Protein AF-0000000071603338 (afdb_homodimer)

pLDDT: mean 76.12, std 22.75, range [29.69, 97.12]

Radius of gyration: 23.57 Å; Cα contacts (8 Å, |Δi|>4): 165; chains: 2; bounding box: 53×82×69 Å

Structure (mmCIF, N/CA/C/O backbone):
data_AF-0000000071603338-model_v1
#
loop_
_entity.id
_entity.type
_entity.pdbx_description
1 polymer 'Uncharacterized protein'
#
loop_
_atom_site.group_PDB
_atom_site.id
_atom_site.type_symbol
_atom_site.label_atom_id
_atom_site.label_alt_id
_atom_site.label_comp_id
_atom_site.label_asym_id
_atom_site.label_entity_id
_atom_site.label_seq_id
_atom_site.pdbx_PDB_ins_code
_atom_site.Cartn_x
_atom_site.Cartn_y
_atom_site.Cartn_z
_atom_site.occupancy
_atom_site.B_iso_or_equiv
_atom_site.auth_seq_id
_atom_site.auth_comp_id
_atom_site.auth_asym_id
_atom_site.auth_atom_id
_atom_site.pdbx_PDB_model_num
ATOM 1 N N . MET A 1 1 ? 35 47 30.172 1 40.34 1 MET A N 1
ATOM 2 C CA . MET A 1 1 ? 33.781 46.219 30 1 40.34 1 MET A CA 1
ATOM 3 C C . MET A 1 1 ? 33.938 45.281 28.797 1 40.34 1 MET A C 1
ATOM 5 O O . MET A 1 1 ? 33.969 45.75 27.641 1 40.34 1 MET A O 1
ATOM 9 N N . ARG A 1 2 ? 34.906 44.312 28.844 1 43.91 2 ARG A N 1
ATOM 10 C CA . ARG A 1 2 ? 35.25 43.312 27.828 1 43.91 2 ARG A CA 1
ATOM 11 C C . ARG A 1 2 ? 34.031 42.438 27.484 1 43.91 2 ARG A C 1
ATOM 13 O O . ARG A 1 2 ? 33.438 41.812 28.359 1 43.91 2 ARG A O 1
ATOM 20 N N . SER A 1 3 ? 33.25 42.844 26.453 1 41.97 3 SER A N 1
ATOM 21 C CA . SER A 1 3 ? 32.094 42.188 25.859 1 41.97 3 SER A CA 1
ATOM 22 C C . SER A 1 3 ? 32.406 40.719 25.5 1 41.97 3 SER A C 1
ATOM 24 O O . SER A 1 3 ? 33.25 40.469 24.641 1 41.97 3 SER A O 1
ATOM 26 N N . LEU A 1 4 ? 32.406 39.906 26.453 1 41.53 4 LEU A N 1
ATOM 27 C CA . LEU A 1 4 ? 32.438 38.469 26.203 1 41.53 4 LEU A CA 1
ATOM 28 C C . LEU A 1 4 ? 31.344 38.062 25.219 1 41.53 4 LEU A C 1
ATOM 30 O O . LEU A 1 4 ? 30.156 38.25 25.484 1 41.53 4 LEU A O 1
ATOM 34 N N . LEU A 1 5 ? 31.594 38.219 23.938 1 39.97 5 LEU A N 1
ATOM 35 C CA . LEU A 1 5 ? 30.781 37.594 22.891 1 39.97 5 LEU A CA 1
ATOM 36 C C . LEU A 1 5 ? 30.516 36.125 23.203 1 39.97 5 LEU A C 1
ATOM 38 O O . LEU A 1 5 ? 31.438 35.312 23.203 1 39.97 5 LEU A O 1
ATOM 42 N N . VAL A 1 6 ? 29.609 35.875 24.125 1 39.62 6 VAL A N 1
ATOM 43 C CA . VAL A 1 6 ? 29.078 34.531 24.25 1 39.62 6 VAL A CA 1
ATOM 44 C C . VAL A 1 6 ? 28.594 34.031 22.891 1 39.62 6 VAL A C 1
ATOM 46 O O . VAL A 1 6 ? 27.672 34.625 22.312 1 39.62 6 VAL A O 1
ATOM 49 N N . LEU A 1 7 ? 29.5 33.594 22.094 1 38.44 7 LEU A N 1
ATOM 50 C CA . LEU A 1 7 ? 29.156 32.75 20.938 1 38.44 7 LEU A CA 1
ATOM 51 C C . LEU A 1 7 ? 28.125 31.703 21.312 1 38.44 7 LEU A C 1
ATOM 53 O O . LEU A 1 7 ? 28.422 30.766 22.047 1 38.44 7 LEU A O 1
ATOM 57 N N . CYS A 1 8 ? 26.859 32.156 21.5 1 37.5 8 CYS A N 1
ATOM 58 C CA . CYS A 1 8 ? 25.734 31.234 21.531 1 37.5 8 CYS A CA 1
ATOM 59 C C . CYS A 1 8 ? 25.797 30.281 20.344 1 37.5 8 CYS A C 1
ATOM 61 O O . CYS A 1 8 ? 25.5 30.672 19.219 1 37.5 8 CYS A O 1
ATOM 63 N N . LEU A 1 9 ? 26.828 29.469 20.359 1 34.88 9 LEU A N 1
ATOM 64 C CA . LEU A 1 9 ? 26.75 28.328 19.453 1 34.88 9 LEU A CA 1
ATOM 65 C C . LEU A 1 9 ? 25.391 27.641 19.562 1 34.88 9 LEU A C 1
ATOM 67 O O . LEU A 1 9 ? 25.094 27 20.578 1 34.88 9 LEU A O 1
ATOM 71 N N . PHE A 1 10 ? 24.359 28.281 19.031 1 34.78 10 PHE A N 1
ATOM 72 C CA . PHE A 1 10 ? 23.125 27.547 18.75 1 34.78 10 PHE A CA 1
ATOM 73 C C . PHE A 1 10 ? 23.453 26.234 18.047 1 34.78 10 PHE A C 1
ATOM 75 O O . PHE A 1 10 ? 23.844 26.234 16.875 1 34.78 10 PHE A O 1
ATOM 82 N N . VAL A 1 11 ? 24.031 25.328 18.812 1 33.66 11 VAL A N 1
ATOM 83 C CA . VAL A 1 11 ? 24 23.969 18.281 1 33.66 11 VAL A CA 1
ATOM 84 C C . VAL A 1 11 ? 22.562 23.609 17.875 1 33.66 11 VAL A C 1
ATOM 86 O O . VAL A 1 11 ? 21.703 23.469 18.734 1 33.66 11 VAL A O 1
ATOM 89 N N . ALA A 1 12 ? 22.078 24.219 16.828 1 35.09 12 ALA A N 1
ATOM 90 C CA . ALA A 1 12 ? 20.938 23.578 16.172 1 35.09 12 ALA A CA 1
ATOM 91 C C . ALA A 1 12 ? 21.141 22.078 16.047 1 35.09 12 ALA A C 1
ATOM 93 O O . ALA A 1 12 ? 21.953 21.609 15.25 1 35.09 12 ALA A O 1
ATOM 94 N N . GLY A 1 13 ? 21.281 21.422 17.219 1 32.5 13 GLY A N 1
ATOM 95 C CA . GLY A 1 13 ? 21.125 19.969 17.109 1 32.5 13 GLY A CA 1
ATOM 96 C C . GLY A 1 13 ? 20 19.562 16.172 1 32.5 13 GLY A C 1
ATOM 97 O O . GLY A 1 13 ? 18.844 19.875 16.438 1 32.5 13 GLY A O 1
ATOM 98 N N . SER A 1 14 ? 20.281 19.6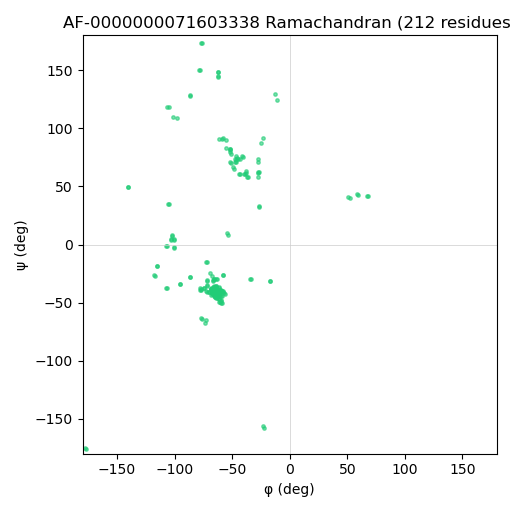88 14.922 1 32.47 14 SER A N 1
ATOM 99 C CA . SER A 1 14 ? 19.406 18.938 14.031 1 32.47 14 SER A CA 1
ATOM 100 C C . SER A 1 14 ? 19.047 17.578 14.617 1 32.47 14 SER A C 1
ATOM 102 O O . SER A 1 14 ? 19.891 16.688 14.703 1 32.47 14 SER A O 1
ATOM 104 N N . TYR A 1 15 ? 18.375 17.656 15.836 1 31.55 15 TYR A N 1
ATOM 105 C CA . TYR A 1 15 ? 17.734 16.375 16.125 1 31.55 15 TYR A CA 1
ATOM 106 C C . TYR A 1 15 ? 17.203 15.727 14.852 1 31.55 15 TYR A C 1
ATOM 108 O O . TYR A 1 15 ? 16.281 16.25 14.227 1 31.55 15 TYR A O 1
ATOM 116 N N . SER A 1 16 ? 18.125 15.539 13.977 1 31.91 16 SER A N 1
ATOM 117 C CA . SER A 1 16 ? 17.609 14.555 13.031 1 31.91 16 SER A CA 1
ATOM 118 C C . SER A 1 16 ? 16.797 13.477 13.734 1 31.91 16 SER A C 1
ATOM 120 O O . SER A 1 16 ? 17.312 12.742 14.578 1 31.91 16 SER A O 1
ATOM 122 N N . VAL A 1 17 ? 15.727 13.914 14.367 1 29.69 17 VAL A N 1
ATOM 123 C CA . VAL A 1 17 ? 14.875 12.766 14.664 1 29.69 17 VAL A CA 1
ATOM 124 C C . VAL A 1 17 ? 15.117 11.664 13.633 1 29.69 17 VAL A C 1
ATOM 126 O O . VAL A 1 17 ? 14.812 11.836 12.453 1 29.69 17 VAL A O 1
ATOM 129 N N . LYS A 1 18 ? 16.359 11.211 13.648 1 33 18 LYS A N 1
ATOM 130 C CA . LYS A 1 18 ? 16.375 9.922 12.969 1 33 18 LYS A CA 1
ATOM 131 C C . LYS A 1 18 ? 15.023 9.219 13.078 1 33 18 LYS A C 1
ATOM 133 O O . LYS A 1 18 ? 14.523 8.992 14.18 1 33 18 LYS A O 1
ATOM 138 N N . LEU A 1 19 ? 14.047 9.695 12.352 1 37.44 19 LEU A N 1
ATOM 139 C CA . LEU A 1 19 ? 13.031 8.656 12.227 1 37.44 19 LEU A CA 1
ATOM 140 C C . LEU A 1 19 ? 13.648 7.27 12.359 1 37.44 19 LEU A C 1
ATOM 142 O O . LEU A 1 19 ? 14.227 6.746 11.406 1 37.44 19 LEU A O 1
ATOM 146 N N . GLU A 1 20 ? 14.664 7.082 13.125 1 37.66 20 GLU A N 1
ATOM 147 C CA . GLU A 1 20 ? 14.945 5.676 13.398 1 37.66 20 GLU A CA 1
ATOM 148 C C . GLU A 1 20 ? 13.695 4.816 13.188 1 37.66 20 GLU A C 1
ATOM 150 O O . GLU A 1 20 ? 12.602 5.344 12.984 1 37.66 20 GLU A O 1
ATOM 155 N N . HIS A 1 21 ? 13.625 3.42 13.914 1 41.41 21 HIS A N 1
ATOM 156 C CA . HIS A 1 21 ? 12.453 2.559 13.82 1 41.41 21 HIS A CA 1
ATOM 157 C C . HIS A 1 21 ? 11.188 3.307 14.211 1 41.41 21 HIS A C 1
ATOM 159 O O . HIS A 1 21 ? 10.82 3.332 15.391 1 41.41 21 HIS A O 1
ATOM 165 N N . ASP A 1 22 ? 11.219 4.562 14.406 1 41.19 22 ASP A N 1
ATOM 166 C CA . ASP A 1 22 ? 10.023 5.199 14.953 1 41.19 22 ASP A CA 1
ATOM 167 C C . ASP A 1 22 ? 8.828 4.258 14.906 1 41.19 22 ASP A C 1
ATOM 169 O O . ASP A 1 22 ? 8.789 3.33 14.094 1 41.19 22 ASP A O 1
ATOM 173 N N . GLY A 1 23 ? 8.102 4.035 15.883 1 45.97 23 GLY A N 1
ATOM 174 C CA . GLY A 1 23 ? 6.91 3.203 15.969 1 45.97 23 GLY A CA 1
ATOM 175 C C . GLY A 1 23 ? 6.207 3.027 14.641 1 45.97 23 GLY A C 1
ATOM 176 O O . GLY A 1 23 ? 5.992 3.998 13.906 1 45.97 23 GLY A O 1
ATOM 177 N N . ASP A 1 24 ? 6.609 2.004 13.805 1 48.56 24 ASP A N 1
ATOM 178 C CA . ASP A 1 24 ? 6.301 1.509 12.469 1 48.56 24 ASP A CA 1
ATOM 179 C C . ASP A 1 24 ? 4.871 1.864 12.07 1 48.56 24 ASP A C 1
ATOM 181 O O . ASP A 1 24 ? 3.912 1.326 12.625 1 48.56 24 ASP A O 1
ATOM 185 N N . ILE A 1 25 ? 4.605 3.105 12 1 47.81 25 ILE A N 1
ATOM 186 C CA . ILE A 1 25 ? 3.309 3.404 11.406 1 47.81 25 ILE A CA 1
ATOM 187 C C . ILE A 1 25 ? 2.797 2.184 10.648 1 47.81 25 ILE A C 1
ATOM 189 O O . ILE A 1 25 ? 1.587 1.955 10.57 1 47.81 25 ILE A O 1
ATOM 193 N N . TYR A 1 26 ? 3.875 1.413 10.102 1 49.22 26 TYR A N 1
ATOM 194 C CA . TYR A 1 26 ? 3.486 0.226 9.344 1 49.22 26 TYR A CA 1
ATOM 195 C C . TYR A 1 26 ? 2.859 -0.82 10.258 1 49.22 26 TYR A C 1
ATOM 197 O O . TYR A 1 26 ? 2.109 -1.686 9.797 1 49.22 26 TYR A O 1
ATOM 205 N N . ASP A 1 27 ? 3.33 -0.699 11.586 1 49.72 27 ASP A N 1
ATOM 206 C CA . ASP A 1 27 ? 2.898 -1.808 12.43 1 49.72 27 ASP A CA 1
ATOM 207 C C . ASP A 1 27 ? 1.432 -1.656 12.828 1 49.72 27 ASP A C 1
ATOM 209 O O . ASP A 1 27 ? 0.683 -2.635 12.844 1 49.72 27 ASP A O 1
ATOM 213 N N . ILE A 1 28 ? 1.149 -0.61 13.586 1 42.44 28 ILE A N 1
ATOM 214 C CA . ILE A 1 28 ? -0.083 -0.702 14.359 1 42.44 28 ILE A CA 1
ATOM 215 C C . ILE A 1 28 ? -1.288 -0.562 13.43 1 42.44 28 ILE A C 1
ATOM 217 O O . ILE A 1 28 ? -2.271 -1.293 13.562 1 42.44 28 ILE A O 1
ATOM 221 N N . LEU A 1 29 ? -1.583 0.559 12.734 1 56.59 29 LEU A N 1
ATOM 222 C CA . LEU A 1 29 ? -2.678 0.756 11.797 1 56.59 29 LEU A CA 1
ATOM 223 C C . LEU A 1 29 ? -2.18 0.659 10.359 1 56.59 29 LEU A C 1
ATOM 225 O O . LEU A 1 29 ? -1.173 1.273 10 1 56.59 29 LEU A O 1
ATOM 229 N N . ASP A 1 30 ? -2.613 -0.488 9.688 1 75.31 30 ASP A N 1
ATOM 230 C CA . ASP A 1 30 ? -2.096 -0.687 8.344 1 75.31 30 ASP A CA 1
ATOM 231 C C . ASP A 1 30 ? -2.512 0.458 7.418 1 75.31 30 ASP A C 1
ATOM 233 O O . ASP A 1 30 ? -3.684 0.58 7.062 1 75.31 30 ASP A O 1
ATOM 237 N N . ILE A 1 31 ? -1.681 1.516 7.32 1 84.94 31 ILE A N 1
ATOM 238 C CA . ILE A 1 31 ? -1.84 2.682 6.457 1 84.94 31 ILE A CA 1
ATOM 239 C C . ILE A 1 31 ? -2.496 2.266 5.141 1 84.94 31 ILE A C 1
ATOM 241 O O . ILE A 1 31 ? -3.301 3.012 4.578 1 84.94 31 ILE A O 1
ATOM 245 N N . LYS A 1 32 ? -2.232 1.094 4.824 1 86.88 32 LYS A N 1
ATOM 246 C CA . LYS A 1 32 ? -2.805 0.594 3.578 1 86.88 32 LYS A CA 1
ATOM 247 C C . LYS A 1 32 ? -4.328 0.523 3.66 1 86.88 32 LYS A C 1
ATOM 249 O O . LYS A 1 32 ? -5.023 1.008 2.77 1 86.88 32 LYS A O 1
ATOM 254 N N . GLU A 1 33 ? -4.801 0.031 4.73 1 88.19 33 GLU A N 1
ATOM 255 C CA . GLU A 1 33 ? -6.246 -0.075 4.934 1 88.19 33 GLU A CA 1
ATOM 256 C C . GLU A 1 33 ? -6.887 1.305 5.047 1 88.19 33 GLU A C 1
ATOM 258 O O . GLU A 1 33 ? -7.953 1.547 4.477 1 88.19 33 GLU A O 1
ATOM 263 N N . ILE A 1 34 ? -6.219 2.15 5.684 1 89.81 34 ILE A N 1
ATOM 264 C CA . ILE A 1 34 ? -6.758 3.486 5.918 1 89.81 34 ILE A CA 1
ATOM 265 C C . ILE A 1 34 ? -6.871 4.238 4.594 1 89.81 34 ILE A C 1
ATOM 267 O O . ILE A 1 34 ? -7.879 4.902 4.336 1 89.81 34 ILE A O 1
ATOM 271 N N . VAL A 1 35 ? -5.855 4.094 3.73 1 91.06 35 VAL A N 1
ATOM 272 C CA . VAL A 1 35 ? -5.797 4.852 2.486 1 91.06 35 VAL A CA 1
ATOM 273 C C . VAL A 1 35 ? -6.848 4.32 1.511 1 91.06 35 VAL A C 1
ATOM 275 O O . VAL A 1 35 ? -7.48 5.098 0.791 1 91.06 35 VAL A O 1
ATOM 278 N N . VAL A 1 36 ? -7.125 3.041 1.617 1 91.44 36 VAL A N 1
ATOM 279 C CA . VAL A 1 36 ? -7.953 2.416 0.59 1 91.44 36 VAL A CA 1
ATOM 280 C C . VAL A 1 36 ? -9.406 2.385 1.048 1 91.44 36 VAL A C 1
ATOM 282 O O . VAL A 1 36 ? -10.32 2.562 0.241 1 91.44 36 VAL A O 1
ATOM 285 N N . THR A 1 37 ? -9.664 2.215 2.391 1 92.5 37 THR A N 1
ATOM 286 C CA . THR A 1 37 ? -11.016 2.035 2.893 1 92.5 37 THR A CA 1
ATOM 287 C C . THR A 1 37 ? -11.68 3.385 3.152 1 92.5 37 THR A C 1
ATOM 289 O O . THR A 1 37 ? -11.211 4.168 3.979 1 92.5 37 THR A O 1
ATOM 292 N N . ASP A 1 38 ? -12.844 3.541 2.609 1 93.31 38 ASP A N 1
ATOM 293 C CA . ASP A 1 38 ? -13.5 4.844 2.611 1 93.31 38 ASP A CA 1
ATOM 294 C C . ASP A 1 38 ? -13.758 5.324 4.039 1 93.31 38 ASP A C 1
ATOM 296 O O . ASP A 1 38 ? -13.375 6.441 4.398 1 93.31 38 ASP A O 1
ATOM 300 N N . ASP A 1 39 ? -14.32 4.504 4.863 1 91.12 39 ASP A N 1
ATOM 301 C CA . ASP A 1 39 ? -14.695 4.938 6.207 1 91.12 39 ASP A CA 1
ATOM 302 C C . ASP A 1 39 ? -13.461 5.277 7.039 1 91.12 39 ASP A C 1
ATOM 304 O O . ASP A 1 39 ? -13.414 6.316 7.699 1 91.12 39 ASP A O 1
ATOM 308 N N . LEU A 1 40 ? -12.461 4.434 6.883 1 91.44 40 LEU A N 1
ATOM 309 C CA . LEU A 1 40 ? -11.234 4.68 7.633 1 91.44 40 LEU A CA 1
ATOM 310 C C . LEU A 1 40 ? -10.531 5.934 7.125 1 91.44 40 LEU A C 1
ATOM 312 O O . LEU A 1 40 ? -10.062 6.754 7.918 1 91.44 40 LEU A O 1
ATOM 316 N N . ARG A 1 41 ? -10.484 6.055 5.852 1 93.44 41 ARG A N 1
ATOM 317 C CA . ARG A 1 41 ? -9.828 7.203 5.234 1 93.44 41 ARG A CA 1
ATOM 318 C C . ARG A 1 41 ? -10.5 8.508 5.656 1 93.44 41 ARG A C 1
ATOM 320 O O . ARG A 1 41 ? -9.828 9.469 6.02 1 93.44 41 ARG A O 1
ATOM 327 N N . LYS A 1 42 ? -11.828 8.508 5.656 1 93.62 42 LYS A N 1
ATOM 328 C CA . LYS A 1 42 ? -12.578 9.703 6.027 1 93.62 42 LYS A CA 1
ATOM 329 C C . LYS A 1 42 ? -12.359 10.055 7.496 1 93.62 42 LYS A C 1
ATOM 331 O O . LYS A 1 42 ? -12.203 11.227 7.84 1 93.62 42 LYS A O 1
ATOM 336 N N . GLU A 1 43 ? -12.352 9.047 8.289 1 92.44 43 GLU A N 1
ATOM 337 C CA . GLU A 1 43 ? -12.117 9.297 9.711 1 92.44 43 GLU A CA 1
ATOM 338 C C . GLU A 1 43 ? -10.719 9.852 9.953 1 92.44 43 GLU A C 1
ATOM 340 O O . GLU A 1 43 ? -10.547 10.805 10.703 1 92.44 43 GLU A O 1
ATOM 345 N N . ALA A 1 44 ? -9.75 9.258 9.32 1 92.88 44 ALA A N 1
ATOM 346 C CA . ALA A 1 44 ? -8.367 9.711 9.484 1 92.88 44 ALA A CA 1
ATOM 347 C C . ALA A 1 44 ? -8.195 11.133 8.953 1 92.88 44 ALA A C 1
ATOM 349 O O . ALA A 1 44 ? -7.512 11.953 9.57 1 92.88 44 ALA A O 1
ATOM 350 N N . TYR A 1 45 ? -8.789 11.367 7.836 1 94.62 45 TYR A N 1
ATOM 351 C CA . TYR A 1 45 ? -8.734 12.703 7.242 1 94.62 45 TYR A CA 1
ATOM 352 C C . TYR A 1 45 ? -9.336 13.742 8.18 1 94.62 45 TYR A C 1
ATOM 354 O O . TYR A 1 45 ? -8.758 14.82 8.375 1 94.62 45 TYR A O 1
ATOM 362 N N . ALA A 1 46 ? -10.516 13.406 8.688 1 93.25 46 ALA A N 1
ATOM 363 C CA . ALA A 1 46 ? -11.156 14.328 9.625 1 93.25 46 ALA A CA 1
ATOM 364 C C . ALA A 1 46 ? -10.25 14.617 10.812 1 93.25 46 ALA A C 1
ATOM 366 O O . ALA A 1 46 ? -10.172 15.758 11.281 1 93.25 46 ALA A O 1
ATOM 367 N N . CYS A 1 47 ? -9.617 13.602 11.305 1 93.25 47 CYS A N 1
ATOM 368 C CA . CYS A 1 47 ? -8.672 13.758 12.406 1 93.25 47 CYS A CA 1
ATOM 369 C C . CYS A 1 47 ? -7.516 14.664 12.008 1 93.25 47 CYS A C 1
ATOM 371 O O . CYS A 1 47 ? -7.203 15.625 12.711 1 93.25 47 CYS A O 1
ATOM 373 N N . LEU A 1 48 ? -6.918 14.5 10.914 1 93 48 LEU A N 1
ATOM 374 C CA . LEU A 1 48 ? -5.746 15.234 10.438 1 93 48 LEU A CA 1
ATOM 375 C C . LEU A 1 48 ? -6.086 16.688 10.172 1 93 48 LEU A C 1
ATOM 377 O O . LEU A 1 48 ? -5.266 17.578 10.414 1 93 48 LEU A O 1
ATOM 381 N N . MET A 1 49 ? -7.344 16.891 9.781 1 95 49 MET A N 1
ATOM 382 C CA . MET A 1 49 ? -7.738 18.234 9.344 1 95 49 MET A CA 1
ATOM 383 C C . MET A 1 49 ? -8.484 18.969 10.445 1 95 49 MET A C 1
ATOM 385 O O . MET A 1 49 ? -9.008 20.062 10.219 1 95 49 MET A O 1
ATOM 389 N N . ASP A 1 50 ? -8.555 18.297 11.641 1 92.81 50 ASP A N 1
ATOM 390 C CA . ASP A 1 50 ? -9.203 18.875 12.812 1 92.81 50 ASP A CA 1
ATOM 391 C C . ASP A 1 50 ? -10.672 19.203 12.523 1 92.81 50 ASP A C 1
ATOM 393 O O . ASP A 1 50 ? -11.164 20.266 12.883 1 92.81 50 ASP A O 1
ATOM 397 N N . LEU A 1 51 ? -11.375 18.281 11.828 1 93 51 LEU A N 1
ATOM 398 C CA . LEU A 1 51 ? -12.766 18.484 11.445 1 93 51 LEU A CA 1
ATOM 399 C C . LEU A 1 51 ? -13.695 17.734 12.406 1 93 51 LEU A C 1
ATOM 401 O O . LEU A 1 51 ? -14.922 17.828 12.289 1 93 51 LEU A O 1
ATOM 405 N N . GLY A 1 52 ? -13.172 16.969 13.391 1 83.12 52 GLY A N 1
ATOM 406 C CA . GLY A 1 52 ? -13.93 16.188 14.367 1 83.12 52 GLY A CA 1
ATOM 407 C C . GLY A 1 52 ? -13.055 15.492 15.383 1 83.12 52 GLY A C 1
ATOM 408 O O . GLY A 1 52 ? -11.852 15.75 15.461 1 83.12 52 GLY A O 1
ATOM 409 N N . PRO A 1 53 ? -13.742 14.695 16.234 1 84.62 53 PRO A N 1
ATOM 410 C CA . PRO A 1 53 ? -12.953 13.938 17.203 1 84.62 53 PRO A CA 1
ATOM 411 C C . PRO A 1 53 ? -11.992 12.945 16.547 1 84.62 53 PRO A C 1
ATOM 413 O O . PR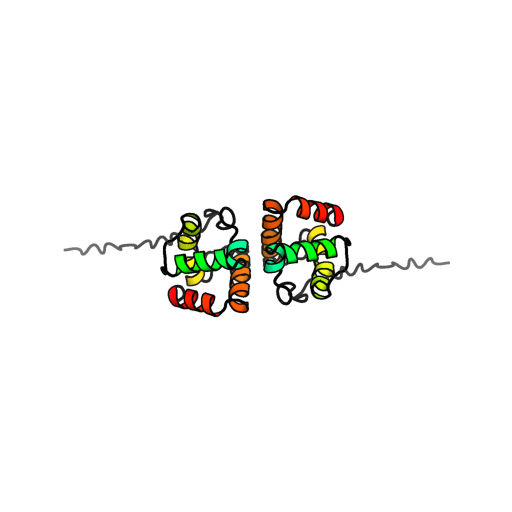O A 1 53 ? -12.289 12.43 15.469 1 84.62 53 PRO A O 1
ATOM 416 N N . CYS A 1 54 ? -10.852 12.883 17.266 1 86.06 54 CYS A N 1
ATOM 417 C CA . CYS A 1 54 ? -9.859 11.945 16.75 1 86.06 54 CYS A CA 1
ATOM 418 C C . CYS A 1 54 ? -9.797 10.688 17.594 1 86.06 54 CYS A C 1
ATOM 420 O O . CYS A 1 54 ? -9.562 10.758 18.812 1 86.06 54 CYS A O 1
ATOM 422 N N . SER A 1 55 ? -10.125 9.609 16.875 1 86.19 55 SER A N 1
ATOM 423 C CA . SER A 1 55 ? -9.969 8.336 17.578 1 86.19 55 SER A CA 1
ATOM 424 C C . SER A 1 55 ? -8.516 8.094 17.969 1 86.19 55 SER A C 1
ATOM 426 O O . SER A 1 55 ? -7.598 8.539 17.281 1 86.19 55 SER A O 1
ATOM 428 N N . GLU A 1 56 ? -8.305 7.402 19.078 1 85.81 56 GLU A N 1
ATOM 429 C CA . GLU A 1 56 ? -6.969 7.105 19.594 1 85.81 56 GLU A CA 1
ATOM 430 C C . GLU A 1 56 ? -6.137 6.34 18.578 1 85.81 56 GLU A C 1
ATOM 432 O O . GLU A 1 56 ? -4.918 6.512 18.5 1 85.81 56 GLU A O 1
ATOM 437 N N . LYS A 1 57 ? -6.746 5.617 17.688 1 82.94 57 LYS A N 1
ATOM 438 C CA . LYS A 1 57 ? -6.035 4.773 16.734 1 82.94 57 LYS A CA 1
ATOM 439 C C . LYS A 1 57 ? -5.348 5.617 15.664 1 82.94 57 LYS A C 1
ATOM 441 O O . LYS A 1 57 ? -4.445 5.137 14.969 1 82.94 57 LYS A O 1
ATOM 446 N N . TYR A 1 58 ? -5.727 6.895 15.555 1 85.81 58 TYR A N 1
ATOM 447 C CA . TYR A 1 58 ? -5.164 7.742 14.508 1 85.81 58 TYR A CA 1
ATOM 448 C C . TYR A 1 58 ? -4.117 8.688 15.086 1 85.81 58 TYR A C 1
ATOM 450 O O . TYR A 1 58 ? -3.562 9.523 14.367 1 85.81 58 TYR A O 1
ATOM 458 N N . GLN A 1 59 ? -3.791 8.555 16.391 1 82.75 59 GLN A N 1
ATOM 459 C CA . GLN A 1 59 ? -2.865 9.484 17.031 1 82.75 59 GLN A CA 1
ATOM 460 C C . GLN A 1 59 ? -1.5 9.453 16.344 1 82.75 59 GLN A C 1
ATOM 462 O O . GLN A 1 59 ? -0.878 10.5 16.141 1 82.75 59 GLN A O 1
ATOM 467 N N . ILE A 1 60 ? -1.087 8.281 16 1 78.56 60 ILE A N 1
ATOM 468 C CA . ILE A 1 60 ? 0.214 8.164 15.359 1 78.56 60 ILE A CA 1
ATOM 469 C C . ILE A 1 60 ? 0.174 8.859 14 1 78.56 60 ILE A C 1
ATOM 471 O O . ILE A 1 60 ? 1.149 9.492 13.586 1 78.56 60 ILE A O 1
ATOM 475 N N . ILE A 1 61 ? -0.874 8.797 13.312 1 83.44 61 ILE A N 1
ATOM 476 C CA . ILE A 1 61 ? -1.044 9.445 12.016 1 83.44 61 ILE A CA 1
ATOM 477 C C . ILE A 1 61 ? -0.974 10.961 12.188 1 83.44 61 ILE A C 1
ATOM 479 O O . ILE A 1 61 ? -0.312 11.648 11.406 1 83.44 61 ILE A O 1
ATOM 483 N N . ARG A 1 62 ? -1.52 11.398 13.188 1 84.06 62 ARG A N 1
ATOM 484 C CA . ARG A 1 62 ? -1.537 12.828 13.469 1 84.06 62 ARG A CA 1
ATOM 485 C C . ARG A 1 62 ? -0.13 13.352 13.742 1 84.06 62 ARG A C 1
ATOM 487 O O . ARG A 1 62 ? 0.192 14.492 13.391 1 84.06 62 ARG A O 1
ATOM 494 N N . ASP A 1 63 ? 0.71 12.469 14.281 1 84.31 63 ASP A N 1
ATOM 495 C CA . ASP A 1 63 ? 2.051 12.883 14.672 1 84.31 63 ASP A CA 1
ATOM 496 C C . ASP A 1 63 ? 3.027 12.781 13.508 1 84.31 63 ASP A C 1
ATOM 498 O O . ASP A 1 63 ? 3.949 13.586 13.383 1 84.31 63 ASP A O 1
ATOM 502 N N . VAL A 1 64 ? 2.777 11.914 12.617 1 84 64 VAL A N 1
ATOM 503 C CA . VAL A 1 64 ? 3.791 11.555 11.633 1 84 64 VAL A CA 1
ATOM 504 C C . VAL A 1 64 ? 3.428 12.148 10.273 1 84 64 VAL A C 1
ATOM 506 O O . VAL A 1 64 ? 4.285 12.695 9.578 1 84 64 VAL A O 1
ATOM 509 N N . ILE A 1 65 ? 2.227 12.203 9.875 1 89.19 65 ILE A N 1
ATOM 510 C CA . ILE A 1 65 ? 1.806 12.484 8.508 1 89.19 65 ILE A CA 1
ATOM 511 C C . ILE A 1 65 ? 2.035 13.961 8.188 1 89.19 65 ILE A C 1
ATOM 513 O O . ILE A 1 65 ? 2.541 14.297 7.117 1 89.19 65 ILE A O 1
ATOM 517 N N . PRO A 1 66 ? 1.75 14.867 9.141 1 91.38 66 PRO A N 1
ATOM 518 C CA . PRO A 1 66 ? 2.02 16.266 8.828 1 91.38 66 PRO A CA 1
ATOM 519 C C . PRO A 1 66 ? 3.49 16.531 8.508 1 91.38 66 PRO A C 1
ATOM 521 O O . PRO A 1 66 ? 3.799 17.266 7.566 1 91.38 66 PRO A O 1
ATOM 524 N N . ARG A 1 67 ? 4.348 15.891 9.242 1 90.31 67 ARG A N 1
ATOM 525 C CA . ARG A 1 67 ? 5.773 16.047 8.984 1 90.31 67 ARG A CA 1
ATOM 526 C C . ARG A 1 67 ? 6.148 15.438 7.633 1 90.31 67 ARG A C 1
ATOM 528 O O . ARG A 1 67 ? 6.918 16.031 6.875 1 90.31 67 ARG A O 1
ATOM 535 N N . ILE A 1 68 ? 5.574 14.25 7.328 1 88.88 68 ILE A N 1
ATOM 536 C CA . ILE A 1 68 ? 5.867 13.562 6.074 1 88.88 68 ILE A CA 1
ATOM 537 C C . ILE A 1 68 ? 5.398 14.422 4.898 1 88.88 68 ILE A C 1
ATOM 539 O O . ILE A 1 68 ? 6.117 14.57 3.906 1 88.88 68 ILE A O 1
ATOM 543 N N . LEU A 1 69 ? 4.293 15.023 5.047 1 92.38 69 LEU A N 1
ATOM 544 C CA . LEU A 1 69 ? 3.75 15.836 3.969 1 92.38 69 LEU A CA 1
ATOM 545 C C . LEU A 1 69 ? 4.551 17.125 3.809 1 92.38 69 LEU A C 1
ATOM 547 O O . LEU A 1 69 ? 4.805 17.578 2.686 1 92.38 69 LEU A O 1
ATOM 551 N N . LYS A 1 70 ? 5.043 17.688 4.887 1 93.25 70 LYS A N 1
ATOM 552 C CA . LYS A 1 70 ? 5.789 18.938 4.887 1 93.25 70 LYS A CA 1
ATOM 553 C C . LYS A 1 70 ? 7.141 18.781 4.199 1 93.25 70 LYS A C 1
ATOM 555 O O . LYS A 1 70 ? 7.574 19.656 3.453 1 93.25 70 LYS A O 1
ATOM 560 N N . THR A 1 71 ? 7.766 17.656 4.391 1 91.69 71 THR A N 1
ATOM 561 C CA . THR A 1 71 ? 9.133 17.484 3.918 1 91.69 71 THR A CA 1
ATOM 562 C C . THR A 1 71 ? 9.18 16.562 2.707 1 91.69 71 THR A C 1
ATOM 564 O O . THR A 1 71 ? 10.258 16.297 2.158 1 91.69 71 THR A O 1
ATOM 567 N N . LYS A 1 72 ? 7.934 16.047 2.322 1 88.62 72 LYS A N 1
ATOM 568 C CA . LYS A 1 72 ? 7.863 15.008 1.31 1 88.62 72 LYS A CA 1
ATOM 569 C C . LYS A 1 72 ? 8.789 13.844 1.654 1 88.62 72 LYS A C 1
ATOM 571 O O . LYS A 1 72 ? 9.57 13.391 0.812 1 88.62 72 LYS A O 1
ATOM 576 N N . CYS A 1 73 ? 8.742 13.617 2.877 1 86.56 73 CYS A N 1
ATOM 577 C CA . CYS A 1 73 ? 9.516 12.484 3.381 1 86.56 73 CYS A CA 1
ATOM 578 C C . CYS A 1 73 ? 11.008 12.75 3.258 1 86.56 73 CYS A C 1
ATOM 580 O O . CYS A 1 73 ? 11.773 11.852 2.914 1 86.56 73 CYS A O 1
ATOM 582 N N . GLY A 1 74 ? 11.461 13.898 3.557 1 85.62 74 GLY A N 1
ATOM 583 C CA . GLY A 1 74 ? 12.852 14.305 3.461 1 85.62 74 GLY A CA 1
ATOM 584 C C . GLY A 1 74 ? 13.766 13.531 4.395 1 85.62 74 GLY A C 1
ATOM 585 O O . GLY A 1 74 ? 14.945 13.352 4.105 1 85.62 74 GLY A O 1
ATOM 586 N N . ASP A 1 75 ? 13.328 13.07 5.516 1 84 75 ASP A N 1
ATOM 587 C CA . ASP A 1 75 ? 14.156 12.359 6.488 1 84 75 ASP A CA 1
ATOM 588 C C . ASP A 1 75 ? 13.922 10.852 6.422 1 84 75 ASP A C 1
ATOM 590 O O . ASP A 1 75 ? 14.391 10.109 7.281 1 84 75 ASP A O 1
ATOM 594 N N . CYS A 1 76 ? 13.195 10.391 5.473 1 84.06 76 CYS A N 1
ATOM 595 C CA . CYS A 1 76 ? 12.883 8.969 5.34 1 84.06 76 CYS A CA 1
ATOM 596 C C . CYS A 1 76 ? 14.062 8.211 4.738 1 84.06 76 CYS A C 1
ATOM 598 O O . CYS A 1 76 ? 14.844 8.781 3.967 1 84.06 76 CYS A O 1
ATOM 600 N N . ASN A 1 77 ? 14.164 6.938 5.129 1 86.31 77 ASN A N 1
ATOM 601 C CA . ASN A 1 77 ? 15.047 6.066 4.355 1 86.31 77 ASN A CA 1
ATOM 602 C C . ASN A 1 77 ? 14.406 5.656 3.031 1 86.31 77 ASN A C 1
ATOM 604 O O . ASN A 1 77 ? 13.258 6.023 2.75 1 86.31 77 ASN A O 1
ATOM 608 N N . ALA A 1 78 ? 15.148 5 2.24 1 85.5 78 ALA A N 1
ATOM 609 C CA . ALA A 1 78 ? 14.711 4.699 0.88 1 85.5 78 ALA A CA 1
ATOM 610 C C . ALA A 1 78 ? 13.414 3.883 0.889 1 85.5 78 ALA A C 1
ATOM 612 O O . ALA A 1 78 ? 12.516 4.125 0.083 1 85.5 78 ALA A O 1
ATOM 613 N N . SER A 1 79 ? 13.242 2.91 1.808 1 83.94 79 SER A N 1
ATOM 614 C CA . SER A 1 79 ? 12.055 2.07 1.888 1 83.94 79 SER A CA 1
ATOM 615 C C . SER A 1 79 ? 10.828 2.883 2.307 1 83.94 79 SER A C 1
ATOM 617 O O . SER A 1 79 ? 9.766 2.775 1.692 1 83.94 79 SER A O 1
ATOM 619 N N . GLN A 1 80 ? 11.055 3.725 3.215 1 86.38 80 GLN A N 1
ATOM 620 C CA . GLN A 1 80 ? 9.969 4.566 3.709 1 86.38 80 GLN A CA 1
ATOM 621 C C . GLN A 1 80 ? 9.508 5.547 2.637 1 86.38 80 GLN A C 1
ATOM 623 O O . GLN A 1 80 ? 8.312 5.793 2.488 1 86.38 80 GLN A O 1
ATOM 628 N N . LYS A 1 81 ? 10.422 6.016 1.958 1 87.69 81 LYS A N 1
ATOM 629 C CA . LYS A 1 81 ? 10.094 6.957 0.891 1 87.69 81 LYS A CA 1
ATOM 630 C C . LYS A 1 81 ? 9.273 6.285 -0.208 1 87.69 81 LYS A C 1
ATOM 632 O O . LYS A 1 81 ? 8.305 6.855 -0.704 1 87.69 81 LYS A O 1
ATOM 637 N N . ALA A 1 82 ? 9.68 5.102 -0.554 1 86.19 82 ALA A N 1
ATOM 638 C CA . ALA A 1 82 ? 8.938 4.371 -1.58 1 86.19 82 ALA A CA 1
ATOM 639 C C . ALA A 1 82 ? 7.504 4.102 -1.139 1 86.19 82 ALA A C 1
ATOM 641 O O . ALA A 1 82 ? 6.57 4.219 -1.937 1 86.19 82 ALA A O 1
ATOM 642 N N . ILE A 1 83 ? 7.328 3.781 0.132 1 87.06 83 ILE A N 1
ATOM 643 C CA . ILE A 1 83 ? 6.004 3.484 0.673 1 87.06 83 ILE A CA 1
ATOM 644 C C . ILE A 1 83 ? 5.172 4.762 0.723 1 87.06 83 ILE A C 1
ATOM 646 O O . ILE A 1 83 ? 3.982 4.75 0.391 1 87.06 83 ILE A O 1
ATOM 650 N N . TYR A 1 84 ? 5.801 5.848 1.109 1 87.38 84 TYR A N 1
ATOM 651 C CA . TYR A 1 84 ? 5.121 7.141 1.089 1 87.38 84 TYR A CA 1
ATOM 652 C C . TYR A 1 84 ? 4.656 7.488 -0.32 1 87.38 84 TYR A C 1
ATOM 654 O O . TYR A 1 84 ? 3.488 7.824 -0.529 1 87.38 84 TYR A O 1
ATOM 662 N N . GLU A 1 85 ? 5.512 7.402 -1.284 1 88.69 85 GLU A N 1
ATOM 663 C CA . GLU A 1 85 ? 5.18 7.77 -2.656 1 88.69 85 GLU A CA 1
ATOM 664 C C . GLU A 1 85 ? 4.098 6.855 -3.225 1 88.69 85 GLU A C 1
ATOM 666 O O . GLU A 1 85 ? 3.213 7.312 -3.953 1 88.69 85 GLU A O 1
ATOM 671 N N . TYR A 1 86 ? 4.176 5.621 -2.834 1 87.81 86 TYR A N 1
ATOM 672 C CA . TYR A 1 86 ? 3.182 4.641 -3.25 1 87.81 86 TYR A CA 1
ATOM 673 C C . TYR A 1 86 ? 1.797 5.02 -2.736 1 87.81 86 TYR A C 1
ATOM 675 O O . TYR A 1 86 ? 0.82 4.988 -3.488 1 87.81 86 TYR A O 1
ATOM 683 N N . ASN A 1 87 ? 1.688 5.43 -1.465 1 90.5 87 ASN A N 1
ATOM 684 C CA . ASN A 1 87 ? 0.412 5.84 -0.884 1 90.5 87 ASN A CA 1
ATOM 685 C C . ASN A 1 87 ? -0.023 7.211 -1.394 1 90.5 87 ASN A C 1
ATOM 687 O O . ASN A 1 87 ? -1.205 7.43 -1.663 1 90.5 87 ASN A O 1
ATOM 691 N N . ALA A 1 88 ? 0.907 8.133 -1.58 1 90.56 88 ALA A N 1
ATOM 692 C CA . ALA A 1 88 ? 0.604 9.477 -2.07 1 90.56 88 ALA A CA 1
ATOM 693 C C . ALA A 1 88 ? 0.06 9.43 -3.494 1 90.56 88 ALA A C 1
ATOM 695 O O . ALA A 1 88 ? -0.894 10.141 -3.826 1 90.56 88 ALA A O 1
ATOM 696 N N . GLU A 1 89 ? 0.599 8.555 -4.312 1 89.19 89 GLU A N 1
ATOM 697 C CA . GLU A 1 89 ? 0.138 8.445 -5.695 1 89.19 89 GLU A CA 1
ATOM 698 C C . GLU A 1 89 ? -1.289 7.91 -5.758 1 89.19 89 GLU A C 1
ATOM 700 O O . GLU A 1 89 ? -2.09 8.359 -6.582 1 89.19 89 GLU A O 1
ATOM 705 N N . TYR A 1 90 ? -1.522 6.977 -4.922 1 90.69 90 TYR A N 1
ATOM 706 C CA . TYR A 1 90 ? -2.885 6.461 -4.848 1 90.69 90 TYR A CA 1
ATOM 707 C C . TYR A 1 90 ? -3.867 7.566 -4.484 1 90.69 90 TYR A C 1
ATOM 709 O O . TYR A 1 90 ? -4.922 7.699 -5.109 1 90.69 90 TYR A O 1
ATOM 717 N N . LEU A 1 91 ? -3.545 8.391 -3.52 1 92.69 91 LEU A N 1
ATOM 718 C CA . LEU A 1 91 ? -4.422 9.469 -3.078 1 92.69 91 LEU A CA 1
ATOM 719 C C . LEU A 1 91 ? -4.574 10.523 -4.168 1 92.69 91 LEU A C 1
ATOM 721 O O . LEU A 1 91 ? -5.668 11.055 -4.379 1 92.69 91 LEU A O 1
ATOM 725 N N . LYS A 1 92 ? -3.492 10.758 -4.863 1 92.12 92 LYS A N 1
ATOM 726 C CA . LYS A 1 92 ? -3.547 11.727 -5.961 1 92.12 92 LYS A CA 1
ATOM 727 C C . LYS A 1 92 ? -4.469 11.242 -7.074 1 92.12 92 LYS A C 1
ATOM 729 O O . LYS A 1 92 ? -5.23 12.023 -7.645 1 92.12 92 LYS A O 1
ATOM 734 N N . LYS A 1 93 ? -4.426 10.039 -7.289 1 90.81 93 LYS A N 1
ATOM 735 C CA . LYS A 1 93 ? -5.172 9.461 -8.406 1 90.81 93 LYS A CA 1
ATOM 736 C C . LYS A 1 93 ? -6.652 9.328 -8.062 1 90.81 93 LYS A C 1
ATOM 738 O O . LYS A 1 93 ? -7.516 9.648 -8.883 1 90.81 93 LYS A O 1
ATOM 743 N N . TYR A 1 94 ? -7.027 8.945 -6.805 1 91.31 94 TYR A N 1
ATOM 744 C CA . TYR A 1 94 ? -8.406 8.56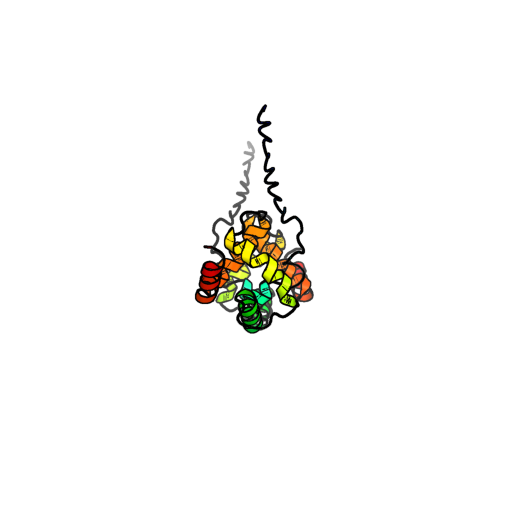2 -6.516 1 91.31 94 TYR A CA 1
ATOM 745 C C . TYR A 1 94 ? -9.047 9.531 -5.535 1 91.31 94 TYR A C 1
ATOM 747 O O . TYR A 1 94 ? -10.273 9.562 -5.395 1 91.31 94 TYR A O 1
ATOM 755 N N . HIS A 1 95 ? -8.219 10.266 -4.859 1 94.81 95 HIS A N 1
ATOM 756 C CA . HIS A 1 95 ? -8.703 11.195 -3.85 1 94.81 95 HIS A CA 1
ATOM 757 C C . HIS A 1 95 ? -7.914 12.5 -3.877 1 94.81 95 HIS A C 1
ATOM 759 O O . HIS A 1 95 ? -7.453 12.977 -2.836 1 94.81 95 HIS A O 1
ATOM 765 N N . ASN A 1 96 ? -7.793 13.031 -5.035 1 95.44 96 ASN A N 1
ATOM 766 C CA . ASN A 1 96 ? -6.938 14.18 -5.305 1 95.44 96 ASN A CA 1
ATOM 767 C C . ASN A 1 96 ? -7.328 15.383 -4.449 1 95.44 96 ASN A C 1
ATOM 769 O O . ASN A 1 96 ? -6.461 16.078 -3.914 1 95.44 96 ASN A O 1
ATOM 773 N N . ASP A 1 97 ? -8.602 15.617 -4.273 1 96.75 97 ASP A N 1
ATOM 774 C CA . ASP A 1 97 ? -9.07 16.766 -3.5 1 96.75 97 ASP A CA 1
ATOM 775 C C . ASP A 1 97 ? -8.617 16.672 -2.045 1 96.75 97 ASP A C 1
ATOM 777 O O . ASP A 1 97 ? -8.094 17.641 -1.486 1 96.75 97 ASP A O 1
ATOM 781 N N . LEU A 1 98 ? -8.812 15.492 -1.542 1 96.25 98 LEU A N 1
ATOM 782 C CA . LEU A 1 98 ? -8.391 15.25 -0.166 1 96.25 98 LEU A CA 1
ATOM 783 C C . LEU A 1 98 ? -6.887 15.445 -0.015 1 96.25 98 LEU A C 1
ATOM 785 O O . LEU A 1 98 ? -6.434 16.109 0.916 1 96.25 98 LEU A O 1
ATOM 789 N N . TYR A 1 99 ? -6.16 14.961 -0.938 1 95.75 99 TYR A N 1
ATOM 790 C CA . TYR A 1 99 ? -4.703 15.031 -0.874 1 95.75 99 TYR A CA 1
ATOM 791 C C . TYR A 1 99 ? -4.223 16.469 -0.982 1 95.75 99 TYR A C 1
ATOM 793 O O . TYR A 1 99 ? -3.348 16.906 -0.224 1 95.75 99 TYR A O 1
ATOM 801 N N . ASN A 1 100 ? -4.82 17.203 -1.822 1 96.62 100 ASN A N 1
ATOM 802 C CA . ASN A 1 100 ? -4.422 18.594 -2.027 1 96.62 100 ASN A CA 1
ATOM 803 C C . ASN A 1 100 ? -4.742 19.453 -0.808 1 96.62 100 ASN A C 1
ATOM 805 O O . ASN A 1 100 ? -3.973 20.344 -0.455 1 96.62 100 ASN A O 1
ATOM 809 N N . LYS A 1 101 ? -5.809 19.188 -0.23 1 97.12 101 LYS A N 1
ATOM 810 C CA . LYS A 1 101 ? -6.16 19.938 0.978 1 97.12 101 LYS A CA 1
ATOM 811 C C . LYS A 1 101 ? -5.164 19.656 2.102 1 97.12 101 LYS A C 1
ATOM 813 O O . LYS A 1 101 ? -4.797 20.562 2.854 1 97.12 101 LYS A O 1
ATOM 818 N N . MET A 1 102 ? -4.711 18.422 2.156 1 96.38 102 MET A N 1
ATOM 819 C CA . MET A 1 102 ? -3.697 18.094 3.154 1 96.38 102 MET A CA 1
ATOM 820 C C . MET A 1 102 ? -2.385 18.812 2.85 1 96.38 102 MET A C 1
ATOM 822 O O . MET A 1 102 ? -1.725 19.312 3.756 1 96.38 102 MET A O 1
ATOM 826 N N . LEU A 1 103 ? -2.064 18.859 1.566 1 96.25 103 LEU A N 1
ATOM 827 C CA . LEU A 1 103 ? -0.838 19.547 1.172 1 96.25 103 LEU A CA 1
ATOM 828 C C . LEU A 1 103 ? -0.921 21.047 1.48 1 96.25 103 LEU A C 1
ATOM 830 O O . LEU A 1 103 ? 0.051 21.641 1.947 1 96.25 103 LEU A O 1
ATOM 834 N N . GLU A 1 104 ? -2.025 21.547 1.223 1 96.25 104 GLU A N 1
ATOM 835 C CA . GLU A 1 104 ? -2.225 22.969 1.504 1 96.25 104 GLU A CA 1
ATOM 836 C C . GLU A 1 104 ? -2.059 23.266 2.992 1 96.25 104 GLU A C 1
ATOM 838 O O . GLU A 1 104 ? -1.509 24.312 3.367 1 96.25 104 GLU A O 1
ATOM 843 N N . ARG A 1 105 ? -2.484 22.375 3.738 1 94.94 105 ARG A N 1
ATOM 844 C CA . ARG A 1 105 ? -2.432 22.594 5.18 1 94.94 105 ARG A CA 1
ATOM 845 C C . ARG A 1 105 ? -1.021 22.375 5.719 1 94.94 105 ARG A C 1
ATOM 847 O O . ARG A 1 105 ? -0.552 23.125 6.574 1 94.94 105 ARG A O 1
ATOM 854 N N . TYR A 1 106 ? -0.326 21.391 5.168 1 95.44 106 TYR A N 1
ATOM 855 C CA . TYR A 1 106 ? 0.872 20.953 5.875 1 95.44 106 TYR A CA 1
ATOM 856 C C . TYR A 1 106 ? 2.119 21.188 5.031 1 95.44 106 TYR A C 1
ATOM 858 O O . TYR A 1 106 ? 3.238 21.172 5.551 1 95.44 106 TYR A O 1
ATOM 866 N N . ALA A 1 107 ? 2.037 21.203 3.779 1 90.06 107 ALA A N 1
ATOM 867 C CA . ALA A 1 107 ? 3.207 21.266 2.906 1 90.06 107 ALA A CA 1
ATOM 868 C C . ALA A 1 107 ? 3.365 22.672 2.305 1 90.06 107 ALA A C 1
ATOM 870 O O . ALA A 1 107 ? 3.73 22.812 1.136 1 90.06 107 ALA A O 1
ATOM 871 N N . GLN A 1 108 ? 3.068 23.719 2.928 1 72.81 108 GLN A N 1
ATOM 872 C CA . GLN A 1 108 ? 3.285 25.094 2.516 1 72.81 108 GLN A CA 1
ATOM 873 C C . GLN A 1 108 ? 4.758 25.484 2.631 1 72.81 108 GLN A C 1
ATOM 875 O O . GLN A 1 108 ? 5.488 24.922 3.455 1 72.81 108 GLN A O 1
ATOM 880 N N . MET B 1 1 ? 38.812 -36.875 -39.438 1 40.09 1 MET B N 1
ATOM 881 C CA . MET B 1 1 ? 37.531 -36.281 -39.094 1 40.09 1 MET B CA 1
ATOM 882 C C . MET B 1 1 ? 37.656 -35.344 -37.875 1 40.09 1 MET B C 1
ATOM 884 O O . MET B 1 1 ? 38 -35.812 -36.781 1 40.09 1 MET B O 1
ATOM 888 N N . ARG B 1 2 ? 38.312 -34.125 -38.094 1 43.12 2 ARG B N 1
ATOM 889 C CA . ARG B 1 2 ? 38.562 -33.062 -37.156 1 43.12 2 ARG B CA 1
ATOM 890 C C . ARG B 1 2 ? 37.281 -32.562 -36.5 1 43.12 2 ARG B C 1
ATOM 892 O O . ARG B 1 2 ? 36.344 -32.156 -37.188 1 43.12 2 ARG B O 1
ATOM 899 N N . SER B 1 3 ? 36.844 -33.125 -35.344 1 41.25 3 SER B N 1
ATOM 900 C CA . SER B 1 3 ? 35.719 -32.812 -34.5 1 41.25 3 SER B CA 1
ATOM 901 C C . SER B 1 3 ? 35.688 -31.328 -34.125 1 41.25 3 SER B C 1
ATOM 903 O O . SER B 1 3 ? 36.594 -30.828 -33.469 1 41.25 3 SER B O 1
ATOM 905 N N . LEU B 1 4 ? 35.188 -30.547 -35 1 40.84 4 LEU B N 1
ATOM 906 C CA . LEU B 1 4 ? 34.906 -29.156 -34.688 1 40.84 4 LEU B CA 1
ATOM 907 C C . LEU B 1 4 ? 34 -29.047 -33.469 1 40.84 4 LEU B C 1
ATOM 909 O O . LEU B 1 4 ? 32.875 -29.578 -33.469 1 40.84 4 LEU B O 1
ATOM 913 N N . LEU B 1 5 ? 34.562 -29.109 -32.312 1 39.38 5 LEU B N 1
ATOM 914 C CA . LEU B 1 5 ? 33.906 -28.719 -31.078 1 39.38 5 LEU B CA 1
ATOM 915 C C . LEU B 1 5 ? 33.188 -27.391 -31.25 1 39.38 5 LEU B C 1
ATOM 917 O O . LEU B 1 5 ? 33.812 -26.344 -31.422 1 39.38 5 LEU B O 1
ATOM 921 N N . VAL B 1 6 ? 32.062 -27.422 -31.938 1 39.47 6 VAL B N 1
ATOM 922 C CA . VAL B 1 6 ? 31.156 -26.266 -31.891 1 39.47 6 VAL B CA 1
ATOM 923 C C . VAL B 1 6 ? 30.875 -25.891 -30.438 1 39.47 6 VAL B C 1
ATOM 925 O O . VAL B 1 6 ? 30.312 -26.672 -29.688 1 39.47 6 VAL B O 1
ATOM 928 N N . LEU B 1 7 ? 31.75 -25.172 -29.859 1 38.34 7 LEU B N 1
ATOM 929 C CA . LEU B 1 7 ? 31.484 -24.438 -28.625 1 38.34 7 LEU B CA 1
ATOM 930 C C . LEU B 1 7 ? 30.141 -23.719 -28.703 1 38.34 7 LEU B C 1
ATOM 932 O O . LEU B 1 7 ? 29.984 -22.75 -29.469 1 38.34 7 LEU B O 1
ATOM 936 N N . CYS B 1 8 ? 29.047 -24.516 -28.609 1 37.38 8 CYS B N 1
ATOM 937 C CA . CYS B 1 8 ? 27.734 -23.938 -28.359 1 37.38 8 CYS B CA 1
ATOM 938 C C . CYS B 1 8 ? 27.797 -22.969 -27.188 1 37.38 8 CYS B C 1
ATOM 940 O O . CYS B 1 8 ? 27.875 -23.406 -26.031 1 37.38 8 CYS B O 1
ATOM 942 N N . LEU B 1 9 ? 28.5 -21.891 -27.406 1 34.41 9 LEU B N 1
ATOM 943 C CA . LEU B 1 9 ? 28.328 -20.781 -26.469 1 34.41 9 LEU B CA 1
ATOM 944 C C . LEU B 1 9 ? 26.844 -20.516 -26.234 1 34.41 9 LEU B C 1
ATOM 946 O O . LEU B 1 9 ? 26.141 -20.016 -27.125 1 34.41 9 LEU B O 1
ATOM 950 N N . PHE B 1 10 ? 26.203 -21.391 -25.484 1 34.97 10 PHE B N 1
ATOM 951 C CA . PHE B 1 10 ? 24.922 -21.016 -24.891 1 34.97 10 PHE B CA 1
ATOM 952 C C . PHE B 1 10 ? 25.016 -19.641 -24.234 1 34.97 10 PHE B C 1
ATOM 954 O O . PHE B 1 10 ? 25.656 -19.484 -23.188 1 34.97 10 PHE B O 1
ATOM 961 N N . VAL B 1 11 ? 25.109 -18.625 -25.094 1 33.84 11 VAL B N 1
ATOM 962 C CA . VAL B 1 11 ? 24.828 -17.328 -24.516 1 33.84 11 VAL B CA 1
ATOM 963 C C . VAL B 1 11 ? 23.484 -17.359 -23.766 1 33.84 11 VAL B C 1
ATOM 965 O O . VAL B 1 11 ? 22.422 -17.484 -24.391 1 33.84 11 VAL B O 1
ATOM 968 N N . ALA B 1 12 ? 23.453 -18.031 -22.656 1 35.12 12 ALA B N 1
ATOM 969 C CA . ALA B 1 12 ? 22.359 -17.719 -21.719 1 35.12 12 ALA B CA 1
ATOM 970 C C . ALA B 1 12 ? 22.172 -16.203 -21.594 1 35.12 12 ALA B C 1
ATOM 972 O O . ALA B 1 12 ? 22.984 -15.516 -20.969 1 35.12 12 ALA B O 1
ATOM 973 N N . GLY B 1 13 ? 21.844 -15.555 -22.734 1 32.47 13 GLY B N 1
ATOM 974 C CA . GLY B 1 13 ? 21.344 -14.211 -22.516 1 32.47 13 GLY B CA 1
ATOM 975 C C . GLY B 1 13 ? 20.391 -14.109 -21.344 1 32.47 13 GLY B C 1
ATOM 976 O O . GLY B 1 13 ? 19.312 -14.719 -21.359 1 32.47 13 GLY B O 1
ATOM 977 N N . SER B 1 14 ? 20.938 -14.133 -20.188 1 32.28 14 SER B N 1
ATOM 978 C CA . SER B 1 14 ? 20.109 -13.641 -19.094 1 32.28 14 SER B CA 1
ATOM 979 C C . SER B 1 14 ? 19.297 -12.414 -19.516 1 32.28 14 SER B C 1
ATOM 981 O O . SER B 1 14 ? 19.859 -11.344 -19.734 1 32.28 14 SER B O 1
ATOM 983 N N . TYR B 1 15 ? 18.422 -12.648 -20.562 1 31.7 15 TYR B N 1
ATOM 984 C CA . TYR B 1 15 ? 17.438 -11.57 -20.625 1 31.7 15 TYR B CA 1
ATOM 985 C C . TYR B 1 15 ? 17.047 -11.094 -19.219 1 31.7 15 TYR B C 1
ATOM 987 O O . TYR B 1 15 ? 16.438 -11.836 -18.453 1 31.7 15 TYR B O 1
ATOM 995 N N . SER B 1 16 ? 18.047 -10.688 -18.562 1 31.98 16 SER B N 1
ATOM 996 C CA . SER B 1 16 ? 17.531 -9.883 -17.453 1 31.98 16 SER B CA 1
ATOM 997 C C . SER B 1 16 ? 16.328 -9.047 -17.906 1 31.98 16 SER B C 1
ATOM 999 O O . SER B 1 16 ? 16.453 -8.195 -18.797 1 31.98 16 SER B O 1
ATOM 1001 N N . VAL B 1 17 ? 15.289 -9.742 -18.281 1 29.89 17 VAL B N 1
ATOM 1002 C CA . VAL B 1 17 ? 14.141 -8.836 -18.312 1 29.89 17 VAL B CA 1
ATOM 1003 C C . VAL B 1 17 ? 14.352 -7.703 -17.312 1 29.89 17 VAL B C 1
ATOM 1005 O O . VAL B 1 17 ? 14.375 -7.934 -16.109 1 29.89 17 VAL B O 1
ATOM 1008 N N . LYS B 1 18 ? 15.414 -6.961 -17.594 1 33.25 18 LYS B N 1
ATOM 1009 C CA . LYS B 1 18 ? 15.258 -5.703 -16.875 1 33.25 18 LYS B CA 1
ATOM 1010 C C . LYS B 1 18 ? 13.781 -5.375 -16.641 1 33.25 18 LYS B C 1
ATOM 1012 O O . LYS B 1 18 ? 13.008 -5.293 -17.594 1 33.25 18 LYS B O 1
ATOM 1017 N N . LEU B 1 19 ? 13.148 -6.117 -15.758 1 37.38 19 LEU B N 1
ATOM 1018 C CA . LEU B 1 19 ? 11.945 -5.398 -15.359 1 37.38 19 LEU B CA 1
ATOM 1019 C C . LEU B 1 19 ? 12.133 -3.893 -15.531 1 37.38 19 LEU B C 1
ATOM 1021 O O . LEU B 1 19 ? 12.758 -3.242 -14.688 1 37.38 19 LEU B O 1
ATOM 1025 N N . GLU B 1 20 ? 12.875 -3.441 -16.484 1 37.69 20 GLU B N 1
ATOM 1026 C CA . GLU B 1 20 ? 12.703 -2.012 -16.719 1 37.69 20 GLU B CA 1
ATOM 1027 C C . GLU B 1 20 ? 11.344 -1.53 -16.219 1 37.69 20 GLU B C 1
ATOM 1029 O O . GLU B 1 20 ? 10.508 -2.338 -15.805 1 37.69 20 GLU B O 1
ATOM 1034 N N . HIS B 1 21 ? 10.734 -0.226 -16.859 1 41.16 21 HIS B N 1
ATOM 1035 C CA . HIS B 1 21 ? 9.422 0.279 -16.484 1 41.16 21 HIS B CA 1
ATOM 1036 C C . HIS B 1 21 ? 8.352 -0.796 -16.641 1 41.16 21 HIS B C 1
ATOM 1038 O O . HIS B 1 21 ? 7.789 -0.971 -17.719 1 41.16 21 HIS B O 1
ATOM 1044 N N . ASP B 1 22 ? 8.664 -1.992 -16.875 1 41.34 22 ASP B N 1
ATOM 1045 C CA . ASP B 1 22 ? 7.59 -2.939 -17.156 1 41.34 22 ASP B CA 1
ATOM 1046 C C . ASP B 1 22 ? 6.227 -2.336 -16.844 1 41.34 22 ASP B C 1
ATOM 1048 O O . ASP B 1 22 ? 6.121 -1.421 -16.016 1 41.34 22 ASP B O 1
ATOM 1052 N N . GLY B 1 23 ? 5.309 -2.27 -17.656 1 45.78 23 GLY B N 1
ATOM 1053 C CA . GLY B 1 23 ? 3.961 -1.759 -17.469 1 45.78 23 GLY B CA 1
ATOM 1054 C C . GLY B 1 23 ? 3.508 -1.772 -16.016 1 45.78 23 GLY B C 1
ATOM 1055 O O . GLY B 1 23 ? 3.752 -2.74 -15.297 1 45.78 23 GLY B O 1
ATOM 1056 N N . ASP B 1 24 ? 3.717 -0.644 -15.25 1 48.62 24 ASP B N 1
ATOM 1057 C CA . ASP B 1 24 ? 3.531 -0.198 -13.875 1 48.62 24 ASP B CA 1
ATOM 1058 C C . ASP B 1 24 ? 2.381 -0.946 -13.203 1 48.62 24 ASP B C 1
ATOM 1060 O O . ASP B 1 24 ? 1.215 -0.732 -13.539 1 48.62 24 ASP B O 1
ATOM 1064 N N . ILE B 1 25 ? 2.471 -2.219 -13.156 1 47.78 25 ILE B 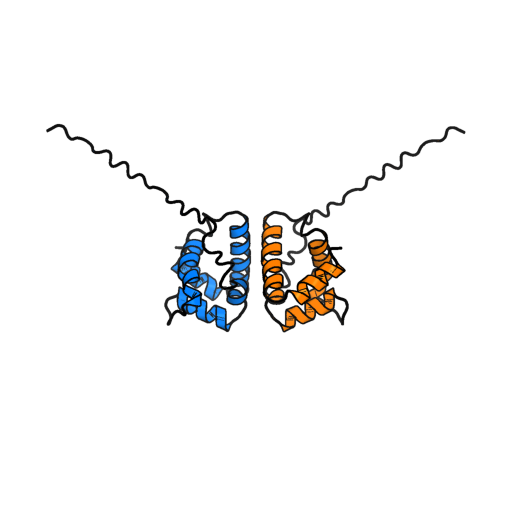N 1
ATOM 1065 C CA . ILE B 1 25 ? 1.464 -2.855 -12.312 1 47.78 25 ILE B CA 1
ATOM 1066 C C . ILE B 1 25 ? 0.839 -1.818 -11.383 1 47.78 25 ILE B C 1
ATOM 1068 O O . ILE B 1 25 ? -0.339 -1.92 -11.031 1 47.78 25 ILE B O 1
ATOM 1072 N N . TYR B 1 26 ? 1.785 -0.805 -11.039 1 49.38 26 TYR B N 1
ATOM 1073 C CA . TYR B 1 26 ? 1.274 0.24 -10.156 1 49.38 26 TYR B CA 1
ATOM 1074 C C . TYR B 1 26 ? 0.256 1.113 -10.875 1 49.38 26 TYR B C 1
ATOM 1076 O O . TYR B 1 26 ? -0.541 1.806 -10.242 1 49.38 26 TYR B O 1
ATOM 1084 N N . ASP B 1 27 ? 0.441 1.104 -12.273 1 49.94 27 ASP B N 1
ATOM 1085 C CA . ASP B 1 27 ? -0.413 2.049 -12.984 1 49.94 27 ASP B CA 1
ATOM 1086 C C . ASP B 1 27 ? -1.844 1.524 -13.094 1 49.94 27 ASP B C 1
ATOM 1088 O O . ASP B 1 27 ? -2.803 2.283 -12.93 1 49.94 27 ASP B O 1
ATOM 1092 N N . ILE B 1 28 ? -2.004 0.406 -13.797 1 42.56 28 ILE B N 1
ATOM 1093 C CA . ILE B 1 28 ? -3.352 0.161 -14.297 1 42.56 28 ILE B CA 1
ATOM 1094 C C . ILE B 1 28 ? -4.262 -0.262 -13.148 1 42.56 28 ILE B C 1
ATOM 1096 O O . ILE B 1 28 ? -5.402 0.198 -13.047 1 42.56 28 ILE B O 1
ATOM 1100 N N . LEU B 1 29 ? -4.129 -1.458 -12.469 1 56.34 29 LEU B N 1
ATOM 1101 C CA . LEU B 1 29 ? -4.914 -1.896 -11.32 1 56.34 29 LEU B CA 1
ATOM 1102 C C . LEU B 1 29 ? -4.164 -1.629 -10.023 1 56.34 29 LEU B C 1
ATOM 1104 O O . LEU B 1 29 ? -2.977 -1.939 -9.906 1 56.34 29 LEU B O 1
ATOM 1108 N N . ASP B 1 30 ? -4.699 -0.585 -9.242 1 74.69 30 ASP B N 1
ATOM 1109 C CA . ASP B 1 30 ? -3.965 -0.226 -8.031 1 74.69 30 ASP B CA 1
ATOM 1110 C C . ASP B 1 30 ? -3.848 -1.419 -7.086 1 74.69 30 ASP B C 1
ATOM 1112 O O . ASP B 1 30 ? -4.84 -1.841 -6.484 1 74.69 30 ASP B O 1
ATOM 1116 N N . ILE B 1 31 ? -2.764 -2.229 -7.207 1 84.94 31 ILE B N 1
ATOM 1117 C CA . ILE B 1 31 ? -2.414 -3.367 -6.367 1 84.94 31 ILE B CA 1
ATOM 1118 C C . ILE B 1 31 ? -2.861 -3.102 -4.93 1 84.94 31 ILE B C 1
ATOM 1120 O O . ILE B 1 31 ? -3.295 -4.02 -4.23 1 84.94 31 ILE B O 1
ATOM 1124 N N . LYS B 1 32 ? -2.863 -1.898 -4.648 1 86.81 32 LYS B N 1
ATOM 1125 C CA . LYS B 1 32 ? -3.264 -1.526 -3.293 1 86.81 32 LYS B CA 1
ATOM 1126 C C . LYS B 1 32 ? -4.73 -1.865 -3.039 1 86.81 32 LYS B C 1
ATOM 1128 O O . LYS B 1 32 ? -5.062 -2.492 -2.031 1 86.81 32 LYS B O 1
ATOM 1133 N N . GLU B 1 33 ? -5.543 -1.559 -3.969 1 88.19 33 GLU B N 1
ATOM 1134 C CA . GLU B 1 33 ? -6.969 -1.851 -3.848 1 88.19 33 GLU B CA 1
ATOM 1135 C C . GLU B 1 33 ? -7.227 -3.354 -3.857 1 88.19 33 GLU B C 1
ATOM 1137 O O . GLU B 1 33 ? -8.039 -3.855 -3.076 1 88.19 33 GLU B O 1
ATOM 1142 N N . ILE B 1 34 ? -6.516 -4.008 -4.645 1 89.88 34 ILE B N 1
ATOM 1143 C CA . ILE B 1 34 ? -6.715 -5.445 -4.797 1 89.88 34 ILE B CA 1
ATOM 1144 C C . ILE B 1 34 ? -6.336 -6.16 -3.502 1 89.88 34 ILE B C 1
ATOM 1146 O O . ILE B 1 34 ? -7.047 -7.059 -3.051 1 89.88 34 ILE B O 1
ATOM 1150 N N . VAL B 1 35 ? -5.234 -5.723 -2.879 1 91.12 35 VAL B N 1
ATOM 1151 C CA . VAL B 1 35 ? -4.711 -6.395 -1.696 1 91.12 35 VAL B CA 1
ATOM 1152 C C . VAL B 1 35 ? -5.629 -6.137 -0.505 1 91.12 35 VAL B C 1
ATOM 1154 O O . VAL B 1 35 ? -5.863 -7.031 0.312 1 91.12 35 VAL B O 1
ATOM 1157 N N . VAL B 1 36 ? -6.25 -4.98 -0.512 1 91.44 36 VAL B N 1
ATOM 1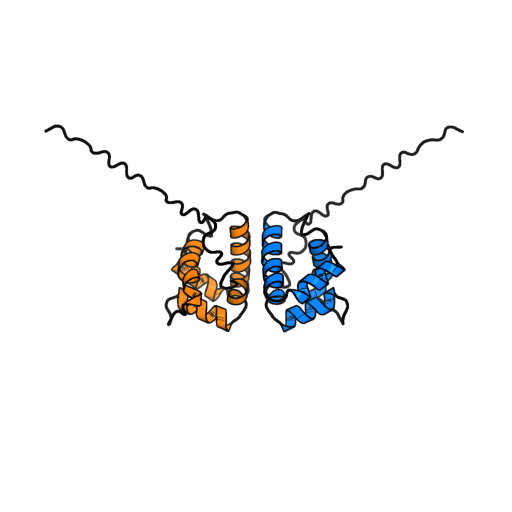158 C CA . VAL B 1 36 ? -6.977 -4.566 0.686 1 91.44 36 VAL B CA 1
ATOM 1159 C C . VAL B 1 36 ? -8.453 -4.941 0.555 1 91.44 36 VAL B C 1
ATOM 1161 O O . VAL B 1 36 ? -9.086 -5.34 1.535 1 91.44 36 VAL B O 1
ATOM 1164 N N . THR B 1 37 ? -9.023 -4.887 -0.698 1 92.5 37 THR B N 1
ATOM 1165 C CA . THR B 1 37 ? -10.453 -5.098 -0.888 1 92.5 37 THR B CA 1
ATOM 1166 C C . THR B 1 37 ? -10.773 -6.582 -1.035 1 92.5 37 THR B C 1
ATOM 1168 O O . THR B 1 37 ? -10.289 -7.234 -1.965 1 92.5 37 THR B O 1
ATOM 1171 N N . ASP B 1 38 ? -11.695 -7.035 -0.259 1 93.38 38 ASP B N 1
ATOM 1172 C CA . ASP B 1 38 ? -11.969 -8.469 -0.154 1 93.38 38 ASP B CA 1
ATOM 1173 C C . ASP B 1 38 ? -12.383 -9.047 -1.504 1 93.38 38 ASP B C 1
ATOM 1175 O O . ASP B 1 38 ? -11.789 -10.023 -1.973 1 93.38 38 ASP B O 1
ATOM 1179 N N . ASP B 1 39 ? -13.297 -8.43 -2.162 1 91 39 ASP B N 1
ATOM 1180 C CA . ASP B 1 39 ? -13.82 -8.992 -3.404 1 91 39 ASP B CA 1
ATOM 1181 C C . ASP B 1 39 ? -12.75 -9.008 -4.492 1 91 39 ASP B C 1
ATOM 1183 O O . ASP B 1 39 ? -12.57 -10.023 -5.172 1 91 39 ASP B O 1
ATOM 1187 N N . LEU B 1 40 ? -12.016 -7.914 -4.531 1 91.5 40 LEU B N 1
ATOM 1188 C CA . LEU B 1 40 ? -10.961 -7.844 -5.531 1 91.5 40 LEU B CA 1
ATOM 1189 C C . LEU B 1 40 ? -9.852 -8.844 -5.227 1 91.5 40 LEU B C 1
ATOM 1191 O O . LEU B 1 40 ? -9.359 -9.531 -6.125 1 91.5 40 LEU B O 1
ATOM 1195 N N . ARG B 1 41 ? -9.508 -8.914 -3.998 1 93.44 41 ARG B N 1
ATOM 1196 C 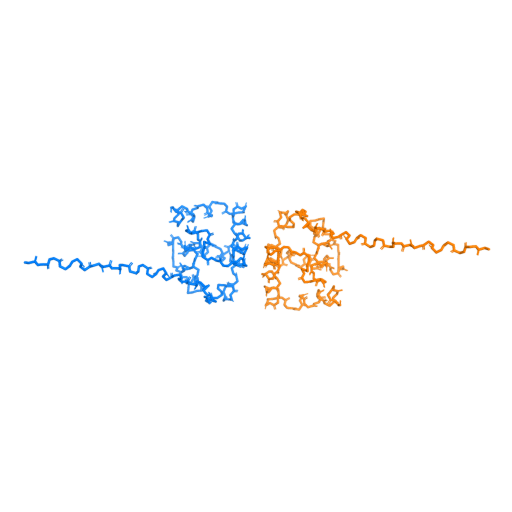CA . ARG B 1 41 ? -8.445 -9.828 -3.576 1 93.44 41 ARG B CA 1
ATOM 1197 C C . ARG B 1 41 ? -8.82 -11.273 -3.879 1 93.44 41 ARG B C 1
ATOM 1199 O O . ARG B 1 41 ? -8 -12.031 -4.41 1 93.44 41 ARG B O 1
ATOM 1206 N N . LYS B 1 42 ? -10.062 -11.641 -3.59 1 93.56 42 LYS B N 1
ATOM 1207 C CA . LYS B 1 42 ? -10.523 -13.008 -3.822 1 93.56 42 LYS B CA 1
ATOM 1208 C C . LYS B 1 42 ? -10.539 -13.336 -5.312 1 93.56 42 LYS B C 1
ATOM 1210 O O . LYS B 1 42 ? -10.156 -14.438 -5.715 1 93.56 42 LYS B O 1
ATOM 1215 N N . GLU B 1 43 ? -10.977 -12.398 -6.059 1 92.44 43 GLU B N 1
ATOM 1216 C CA . GLU B 1 43 ? -11 -12.617 -7.5 1 92.44 43 GLU B CA 1
ATOM 1217 C C . GLU B 1 43 ? -9.586 -12.773 -8.055 1 92.44 43 GLU B C 1
ATOM 1219 O O . GLU B 1 43 ? -9.328 -13.672 -8.859 1 92.44 43 GLU B O 1
ATOM 1224 N N . ALA B 1 44 ? -8.695 -11.914 -7.641 1 92.88 44 ALA B N 1
ATOM 1225 C CA . ALA B 1 44 ? -7.312 -11.992 -8.109 1 92.88 44 ALA B CA 1
ATOM 1226 C C . ALA B 1 44 ? -6.652 -13.289 -7.664 1 92.88 44 ALA B C 1
ATOM 1228 O O . ALA B 1 44 ? -5.922 -13.922 -8.438 1 92.88 44 ALA B O 1
ATOM 1229 N N . TYR B 1 45 ? -6.906 -13.641 -6.453 1 94.56 45 TYR B N 1
ATOM 1230 C CA . TYR B 1 45 ? -6.367 -14.891 -5.922 1 94.56 45 TYR B CA 1
ATOM 1231 C C . TYR B 1 45 ? -6.855 -16.078 -6.73 1 94.56 45 TYR B C 1
ATOM 1233 O O . TYR B 1 45 ? -6.07 -16.969 -7.074 1 94.56 45 TYR B O 1
ATOM 1241 N N . ALA B 1 46 ? -8.164 -16.109 -6.961 1 93.19 46 ALA B N 1
ATOM 1242 C CA . ALA B 1 46 ? -8.719 -17.188 -7.762 1 93.19 46 ALA B CA 1
ATOM 1243 C C . ALA B 1 46 ? -8.047 -17.266 -9.133 1 93.19 46 ALA B C 1
ATOM 1245 O O . ALA B 1 46 ? -7.762 -18.359 -9.633 1 93.19 46 ALA B O 1
ATOM 1246 N N . CYS B 1 47 ? -7.836 -16.125 -9.719 1 93.19 47 CYS B N 1
ATOM 1247 C CA . CYS B 1 47 ? -7.145 -16.062 -11 1 93.19 47 CYS B CA 1
ATOM 1248 C C . CYS B 1 47 ? -5.73 -16.609 -10.891 1 93.19 47 CYS B C 1
ATOM 1250 O O . CYS B 1 47 ? -5.332 -17.484 -11.672 1 93.19 47 CYS B O 1
ATOM 1252 N N . LEU B 1 48 ? -4.98 -16.25 -9.938 1 92.94 48 LEU B N 1
ATOM 1253 C CA . LEU B 1 48 ? -3.584 -16.625 -9.75 1 92.94 48 LEU B CA 1
ATOM 1254 C C . LEU B 1 48 ? -3.455 -18.125 -9.461 1 92.94 48 LEU B C 1
ATOM 1256 O O . LEU B 1 48 ? -2.496 -18.766 -9.898 1 92.94 48 LEU B O 1
ATOM 1260 N N . MET B 1 49 ? -4.496 -18.641 -8.812 1 95 49 MET B N 1
ATOM 1261 C CA . MET B 1 49 ? -4.414 -20.016 -8.328 1 95 49 MET B CA 1
ATOM 1262 C C . MET B 1 49 ? -5.148 -20.969 -9.266 1 95 49 MET B C 1
ATOM 1264 O O . MET B 1 49 ? -5.301 -22.156 -8.961 1 95 49 MET B O 1
ATOM 1268 N N . ASP B 1 50 ? -5.656 -20.375 -10.406 1 92.81 50 ASP B N 1
ATOM 1269 C CA . ASP B 1 50 ? -6.359 -21.141 -11.422 1 92.81 50 ASP B CA 1
ATOM 1270 C C . ASP B 1 50 ? -7.586 -21.844 -10.828 1 92.81 50 ASP B C 1
ATOM 1272 O O . ASP B 1 50 ? -7.836 -23.016 -11.102 1 92.81 50 ASP B O 1
ATOM 1276 N N . LEU B 1 51 ? -8.344 -21.109 -9.977 1 92.94 51 LEU B N 1
ATOM 1277 C CA . LEU B 1 51 ? -9.516 -21.672 -9.32 1 92.94 51 LEU B CA 1
ATOM 1278 C C . LEU B 1 51 ? -10.797 -21.234 -10.031 1 92.94 51 LEU B C 1
ATOM 1280 O O . LEU B 1 51 ? -11.891 -21.641 -9.648 1 92.94 51 LEU B O 1
ATOM 1284 N N . GLY B 1 52 ? -10.727 -20.406 -11.086 1 82.94 52 GLY B N 1
ATOM 1285 C CA . GLY B 1 52 ? -11.859 -19.891 -11.844 1 82.94 52 GLY B CA 1
ATOM 1286 C C . GLY B 1 52 ? -11.445 -19.016 -13.008 1 82.94 52 GLY B C 1
ATOM 1287 O O . GLY B 1 52 ? -10.266 -18.953 -13.359 1 82.94 52 GLY B O 1
ATOM 1288 N N . PRO B 1 53 ? -12.492 -18.438 -13.664 1 84.5 53 PRO B N 1
ATOM 1289 C CA . PRO B 1 53 ? -12.164 -17.516 -14.758 1 84.5 53 PRO B CA 1
ATOM 1290 C C . PRO B 1 53 ? -11.375 -16.297 -14.289 1 84.5 53 PRO B C 1
ATOM 1292 O O . PRO B 1 53 ? -11.531 -15.852 -13.148 1 84.5 53 PRO B O 1
ATOM 1295 N N . CYS B 1 54 ? -10.492 -15.93 -15.242 1 86.25 54 CYS B N 1
ATOM 1296 C CA . CYS B 1 54 ? -9.68 -14.758 -14.93 1 86.25 54 CYS B CA 1
ATOM 1297 C C . CYS B 1 54 ? -10.141 -13.555 -15.75 1 86.25 54 CYS B C 1
ATOM 1299 O O . CYS B 1 54 ? -10.141 -13.594 -16.984 1 86.25 54 CYS B O 1
ATOM 1301 N N . SER B 1 55 ? -10.578 -12.57 -14.945 1 86.38 55 SER B N 1
ATOM 1302 C CA . SER B 1 55 ? -10.914 -11.328 -15.625 1 86.38 55 SER B CA 1
ATOM 1303 C C . SER B 1 55 ? -9.695 -10.727 -16.312 1 86.38 55 SER B C 1
ATOM 1305 O O . SER B 1 55 ? -8.562 -10.883 -15.844 1 86.38 55 SER B O 1
ATOM 1307 N N . GLU B 1 56 ? -9.914 -10.039 -17.438 1 85.94 56 GLU B N 1
ATOM 1308 C CA . GLU B 1 56 ? -8.844 -9.422 -18.219 1 85.94 56 GLU B CA 1
ATOM 1309 C C . GLU B 1 56 ? -8.047 -8.438 -17.375 1 85.94 56 GLU B C 1
ATOM 1311 O O . GLU B 1 56 ? -6.84 -8.281 -17.562 1 85.94 56 GLU B O 1
ATOM 1316 N N . LYS B 1 57 ? -8.633 -7.871 -16.359 1 82.81 57 LYS B N 1
ATOM 1317 C CA . LYS B 1 57 ? -7.977 -6.844 -15.547 1 82.81 57 LYS B CA 1
ATOM 1318 C C . LYS B 1 57 ? -6.883 -7.445 -14.672 1 82.81 57 LYS B C 1
ATOM 1320 O O . LYS B 1 57 ? -6.012 -6.73 -14.18 1 82.81 57 LYS B O 1
ATOM 1325 N N . TYR B 1 58 ? -6.875 -8.773 -14.516 1 85.69 58 TYR B N 1
ATOM 1326 C CA . TYR B 1 58 ? -5.898 -9.414 -13.641 1 85.69 58 TYR B CA 1
ATOM 1327 C C . TYR B 1 58 ? -4.785 -10.07 -14.453 1 85.69 58 TYR B C 1
ATOM 1329 O O . TYR B 1 58 ? -3.885 -10.695 -13.883 1 85.69 58 TYR B O 1
ATOM 1337 N N . GLN B 1 59 ? -4.809 -9.898 -15.789 1 82.75 59 GLN B N 1
ATOM 1338 C CA . GLN B 1 59 ? -3.824 -10.578 -16.625 1 82.75 59 GLN B CA 1
ATOM 1339 C C . GLN B 1 59 ? -2.404 -10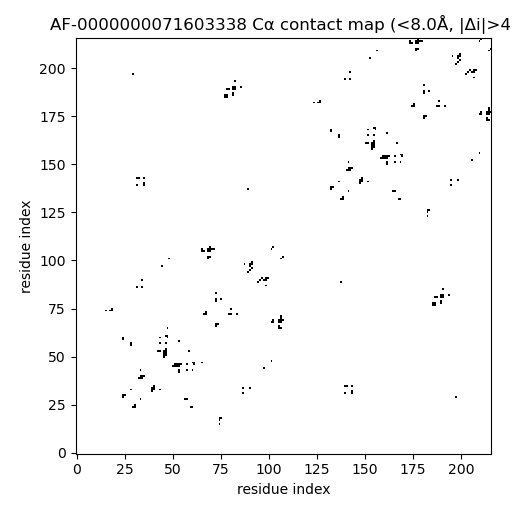.156 -16.266 1 82.75 59 GLN B C 1
ATOM 1341 O O . GLN B 1 59 ? -1.497 -10.992 -16.219 1 82.75 59 GLN B O 1
ATOM 1346 N N . ILE B 1 60 ? -2.26 -8.906 -15.984 1 78.75 60 ILE B N 1
ATOM 1347 C CA . ILE B 1 60 ? -0.928 -8.43 -15.625 1 78.75 60 ILE B CA 1
ATOM 1348 C C . ILE B 1 60 ? -0.49 -9.062 -14.312 1 78.75 60 ILE B C 1
ATOM 1350 O O . ILE B 1 60 ? 0.684 -9.398 -14.133 1 78.75 60 ILE B O 1
ATOM 1354 N N . ILE B 1 61 ? -1.335 -9.266 -13.43 1 83.31 61 ILE B N 1
ATOM 1355 C CA . ILE B 1 61 ? -1.046 -9.891 -12.148 1 83.31 61 ILE B CA 1
ATOM 1356 C C . ILE B 1 61 ? -0.603 -11.336 -12.367 1 83.31 61 ILE B C 1
ATOM 1358 O O . ILE B 1 61 ? 0.373 -11.789 -11.766 1 83.31 61 ILE B O 1
ATOM 1362 N N . ARG B 1 62 ? -1.21 -11.938 -13.242 1 84.06 62 ARG B N 1
ATOM 1363 C CA . ARG B 1 62 ? -0.896 -13.328 -13.547 1 84.06 62 ARG B CA 1
ATOM 1364 C C . ARG B 1 62 ? 0.509 -13.461 -14.125 1 84.06 62 ARG B C 1
ATOM 1366 O O . ARG B 1 62 ? 1.196 -14.453 -13.891 1 84.06 62 ARG B O 1
ATOM 1373 N N . ASP B 1 63 ? 0.935 -12.398 -14.805 1 84.31 63 ASP B N 1
ATOM 1374 C CA . ASP B 1 63 ? 2.221 -12.445 -15.492 1 84.31 63 ASP B CA 1
ATOM 1375 C C . ASP B 1 63 ? 3.361 -12.047 -14.555 1 84.31 63 ASP B C 1
ATOM 1377 O O . ASP B 1 63 ? 4.473 -12.57 -14.672 1 84.31 63 ASP B O 1
ATOM 1381 N N . VAL B 1 64 ? 3.08 -11.258 -13.602 1 83.94 64 VAL B N 1
ATOM 1382 C CA . VAL B 1 64 ? 4.145 -10.609 -12.852 1 83.94 64 VAL B CA 1
ATOM 1383 C C . VAL B 1 64 ? 4.254 -11.219 -11.461 1 83.94 64 VAL B C 1
ATOM 1385 O O . VAL B 1 64 ? 5.355 -11.5 -10.977 1 83.94 64 VAL B O 1
A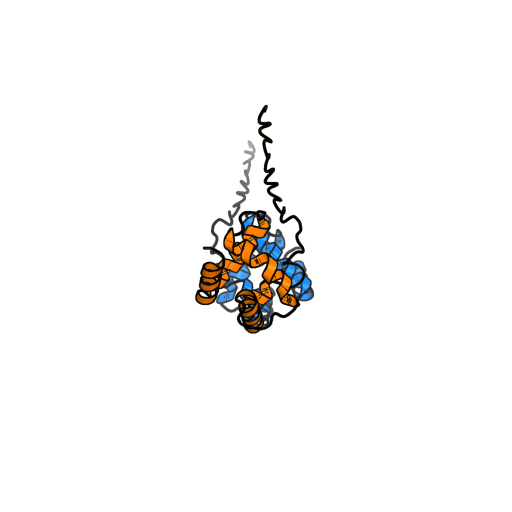TOM 1388 N N . ILE B 1 65 ? 3.23 -11.57 -10.82 1 89.25 65 ILE B N 1
ATOM 1389 C CA . ILE B 1 65 ? 3.199 -11.906 -9.398 1 89.25 65 ILE B CA 1
ATOM 1390 C C . ILE B 1 65 ? 3.881 -13.258 -9.18 1 89.25 65 ILE B C 1
ATOM 1392 O O . ILE B 1 65 ? 4.676 -13.406 -8.25 1 89.25 65 ILE B O 1
ATOM 1396 N N . PRO B 1 66 ? 3.646 -14.242 -10.062 1 91.44 66 PRO B N 1
ATOM 1397 C CA . PRO B 1 66 ? 4.344 -15.516 -9.852 1 91.44 66 PRO B CA 1
ATOM 1398 C C . PRO B 1 66 ? 5.863 -15.359 -9.852 1 91.44 66 PRO B C 1
ATOM 1400 O O . PRO B 1 66 ? 6.547 -15.953 -9.016 1 91.44 66 PRO B O 1
ATOM 1403 N N . ARG B 1 67 ? 6.34 -14.547 -10.734 1 90.44 67 ARG B N 1
ATOM 1404 C CA . ARG B 1 67 ? 7.777 -14.305 -10.789 1 90.44 67 ARG B CA 1
ATOM 1405 C C . ARG B 1 67 ? 8.258 -13.578 -9.539 1 90.44 67 ARG B C 1
ATOM 1407 O O . ARG B 1 67 ? 9.297 -13.914 -8.977 1 90.44 67 ARG B O 1
ATOM 1414 N N . ILE B 1 68 ? 7.461 -12.562 -9.094 1 88.81 68 ILE B N 1
ATOM 1415 C CA . ILE B 1 68 ? 7.816 -11.789 -7.91 1 88.81 68 ILE B CA 1
ATOM 1416 C C . ILE B 1 68 ? 7.855 -12.695 -6.684 1 88.81 68 ILE B C 1
ATOM 1418 O O . ILE B 1 68 ? 8.773 -12.617 -5.871 1 88.81 68 ILE B O 1
ATOM 1422 N N . LEU B 1 69 ? 6.949 -13.57 -6.598 1 92.5 69 LEU B N 1
ATOM 1423 C CA . LEU B 1 69 ? 6.887 -14.469 -5.453 1 92.5 69 LEU B CA 1
ATOM 1424 C C . LEU B 1 69 ? 8.023 -15.492 -5.5 1 92.5 69 LEU B C 1
ATOM 1426 O O . LEU B 1 69 ? 8.617 -15.805 -4.469 1 92.5 69 LEU B O 1
ATOM 1430 N N . LYS B 1 70 ? 8.398 -15.938 -6.668 1 93.31 70 LYS B N 1
ATOM 1431 C CA . LYS B 1 70 ? 9.438 -16.938 -6.863 1 93.31 70 LYS B CA 1
ATOM 1432 C C . LYS B 1 70 ? 10.812 -16.406 -6.477 1 93.31 70 LYS B C 1
ATOM 1434 O O . LYS B 1 70 ? 11.617 -17.109 -5.863 1 93.31 70 LYS B O 1
ATOM 1439 N N . THR B 1 71 ? 11.047 -15.164 -6.781 1 91.88 71 THR B N 1
ATOM 1440 C CA . THR B 1 71 ? 12.391 -14.617 -6.609 1 91.88 71 THR B CA 1
ATOM 1441 C C . THR B 1 71 ? 12.445 -13.68 -5.414 1 91.88 71 THR B C 1
ATOM 1443 O O . THR B 1 71 ? 13.5 -13.117 -5.102 1 91.88 71 THR B O 1
ATOM 1446 N N . LYS B 1 72 ? 11.227 -13.508 -4.75 1 88.81 72 LYS B N 1
ATOM 1447 C CA . LYS B 1 72 ? 11.094 -12.484 -3.715 1 88.81 72 LYS B CA 1
ATOM 1448 C C . LYS B 1 72 ? 11.586 -11.133 -4.219 1 88.81 72 LYS B C 1
ATOM 1450 O O . LYS B 1 72 ? 12.375 -10.461 -3.545 1 88.81 72 LYS B O 1
ATOM 1455 N N . CYS B 1 73 ? 11.219 -10.953 -5.398 1 86.62 73 CYS B N 1
ATOM 1456 C CA . CYS B 1 73 ? 11.531 -9.68 -6.023 1 86.62 73 CYS B CA 1
ATOM 1457 C C . CYS B 1 73 ? 13.039 -9.523 -6.223 1 86.62 73 CYS B C 1
ATOM 1459 O O . CYS B 1 73 ? 13.586 -8.438 -6.035 1 86.62 73 CYS B O 1
ATOM 1461 N N . GLY B 1 74 ? 13.703 -10.531 -6.625 1 85.69 74 GLY B N 1
ATOM 1462 C CA . GLY B 1 74 ? 15.141 -10.547 -6.828 1 85.69 74 GLY B CA 1
ATOM 1463 C C . GLY B 1 74 ? 15.594 -9.586 -7.914 1 85.69 74 GLY B C 1
ATOM 1464 O O . GLY B 1 74 ? 16.719 -9.086 -7.875 1 85.69 74 GLY B O 1
ATOM 1465 N N . ASP B 1 75 ? 14.836 -9.297 -8.906 1 84.19 75 ASP B N 1
ATOM 1466 C CA . ASP B 1 75 ? 15.219 -8.43 -10.016 1 84.19 75 ASP B CA 1
ATOM 1467 C C . ASP B 1 75 ? 14.609 -7.035 -9.859 1 84.19 75 ASP B C 1
ATOM 1469 O O . ASP B 1 75 ? 14.672 -6.219 -10.781 1 84.19 75 ASP B O 1
ATOM 1473 N N . CYS B 1 76 ? 14 -6.758 -8.781 1 84.12 76 CYS B N 1
ATOM 1474 C CA . CYS B 1 76 ? 13.359 -5.469 -8.547 1 84.12 76 CYS B CA 1
ATOM 1475 C C . CYS B 1 76 ? 14.391 -4.406 -8.195 1 84.12 76 CYS B C 1
ATOM 1477 O O . CYS B 1 76 ? 15.438 -4.715 -7.621 1 84.12 76 CYS B O 1
ATOM 1479 N N . ASN B 1 77 ? 14.062 -3.156 -8.555 1 86.44 77 ASN B N 1
ATOM 1480 C CA . ASN B 1 77 ? 14.82 -2.059 -7.965 1 86.44 77 ASN B CA 1
ATOM 1481 C C . ASN B 1 77 ? 14.383 -1.791 -6.527 1 86.44 77 ASN B C 1
ATOM 1483 O O . ASN B 1 77 ? 13.461 -2.438 -6.023 1 86.44 77 ASN B O 1
ATOM 1487 N N . ALA B 1 78 ? 15.078 -0.928 -5.887 1 85.5 78 ALA B N 1
ATOM 1488 C CA . ALA B 1 78 ? 14.859 -0.712 -4.457 1 85.5 78 ALA B CA 1
ATOM 1489 C C . ALA B 1 78 ? 13.43 -0.271 -4.176 1 85.5 78 ALA B C 1
ATOM 1491 O O . ALA B 1 78 ? 12.812 -0.717 -3.203 1 85.5 78 ALA B O 1
ATOM 1492 N N . SER B 1 79 ? 12.812 0.586 -5.012 1 84 79 SER B N 1
ATOM 1493 C CA . SER B 1 79 ? 11.453 1.076 -4.82 1 84 79 SER B CA 1
ATOM 1494 C C . SER B 1 79 ? 10.43 -0.043 -4.996 1 84 79 SER B C 1
ATOM 1496 O O . SER B 1 79 ? 9.531 -0.203 -4.172 1 84 79 SER B O 1
ATOM 1498 N N . GLN B 1 80 ? 10.688 -0.811 -5.949 1 86.44 80 GLN B N 1
ATOM 1499 C CA . GLN B 1 80 ? 9.781 -1.923 -6.227 1 86.44 80 GLN B CA 1
ATOM 1500 C C . GLN B 1 80 ? 9.836 -2.963 -5.109 1 86.44 80 GLN B C 1
ATOM 1502 O O . GLN B 1 80 ? 8.805 -3.512 -4.719 1 86.44 80 GLN B O 1
ATOM 1507 N N . LYS B 1 81 ? 10.961 -3.162 -4.648 1 87.62 81 LYS B N 1
ATOM 1508 C CA . LYS B 1 81 ? 11.125 -4.121 -3.562 1 87.62 81 LYS B CA 1
ATOM 1509 C C . LYS B 1 81 ? 10.406 -3.656 -2.299 1 87.62 81 LYS B C 1
ATOM 1511 O O . LYS B 1 81 ? 9.75 -4.453 -1.624 1 87.62 81 LYS B O 1
ATOM 1516 N N . ALA B 1 82 ? 10.531 -2.396 -2.021 1 86.12 82 ALA B N 1
ATOM 1517 C CA . ALA B 1 82 ? 9.859 -1.854 -0.843 1 86.12 82 ALA B CA 1
ATOM 1518 C C . ALA B 1 82 ? 8.352 -1.995 -0.963 1 86.12 82 ALA B C 1
ATOM 1520 O O . ALA B 1 82 ? 7.672 -2.334 0.011 1 86.12 82 ALA B O 1
ATOM 1521 N N . ILE B 1 83 ? 7.832 -1.778 -2.148 1 87.12 83 ILE B N 1
ATOM 1522 C CA . ILE B 1 83 ? 6.395 -1.866 -2.389 1 87.12 83 ILE B CA 1
ATOM 1523 C C . ILE B 1 83 ? 5.945 -3.322 -2.295 1 87.12 83 ILE B C 1
ATOM 1525 O O . ILE B 1 83 ? 4.895 -3.617 -1.718 1 87.12 83 ILE B O 1
ATOM 1529 N N . TYR B 1 84 ? 6.746 -4.207 -2.838 1 87.31 84 TYR B N 1
ATOM 1530 C CA . TYR B 1 84 ? 6.465 -5.633 -2.709 1 87.31 84 TYR B CA 1
ATOM 1531 C C . TYR B 1 84 ? 6.414 -6.047 -1.243 1 87.31 84 TYR B C 1
ATOM 1533 O O . TYR B 1 84 ? 5.449 -6.676 -0.8 1 87.31 84 TYR B O 1
ATOM 1541 N N . GLU B 1 85 ? 7.402 -5.699 -0.482 1 88.75 85 GLU B N 1
ATOM 1542 C CA . GLU B 1 85 ? 7.477 -6.102 0.919 1 88.75 85 GLU B CA 1
ATOM 1543 C C . GLU B 1 85 ? 6.336 -5.492 1.729 1 88.75 85 GLU B C 1
ATOM 1545 O O . GLU B 1 85 ? 5.781 -6.145 2.615 1 88.75 85 GLU B O 1
ATOM 1550 N N . TYR B 1 86 ? 5.992 -4.297 1.357 1 87.94 86 TYR B N 1
ATOM 1551 C CA . TYR B 1 86 ? 4.883 -3.607 2.002 1 87.94 86 TYR B CA 1
ATOM 1552 C C . TYR B 1 86 ? 3.574 -4.359 1.787 1 87.94 86 TYR B C 1
ATOM 1554 O O . TYR B 1 86 ? 2.809 -4.57 2.73 1 87.94 86 TYR B O 1
ATOM 1562 N N . ASN B 1 87 ? 3.314 -4.828 0.554 1 90.5 87 ASN B N 1
ATOM 1563 C CA . ASN B 1 87 ? 2.102 -5.578 0.247 1 90.5 87 ASN B CA 1
ATOM 1564 C C . ASN B 1 87 ? 2.168 -7 0.8 1 90.5 87 ASN B C 1
ATOM 1566 O O . ASN B 1 87 ? 1.174 -7.52 1.311 1 90.5 87 ASN B O 1
ATOM 1570 N N . ALA B 1 88 ? 3.334 -7.633 0.757 1 90.62 88 ALA B N 1
ATOM 1571 C CA . ALA B 1 88 ? 3.514 -8.992 1.264 1 90.62 88 ALA B CA 1
ATOM 1572 C C . ALA B 1 88 ? 3.291 -9.047 2.773 1 90.62 88 ALA B C 1
ATOM 1574 O O . ALA B 1 88 ? 2.652 -9.977 3.279 1 90.62 88 ALA B O 1
ATOM 1575 N N . GLU B 1 89 ? 3.742 -8.047 3.492 1 89.25 89 GLU B N 1
ATOM 1576 C CA . GLU B 1 89 ? 3.572 -8.016 4.941 1 89.25 89 GLU B CA 1
ATOM 1577 C C . GLU B 1 89 ? 2.102 -7.879 5.324 1 89.25 89 GLU B C 1
ATOM 1579 O O . GLU B 1 89 ? 1.644 -8.5 6.285 1 89.25 89 GLU B O 1
ATOM 1584 N N . TYR B 1 90 ? 1.457 -7.066 4.578 1 90.69 90 TYR B N 1
ATOM 1585 C CA . TYR B 1 90 ? 0.023 -6.934 4.809 1 90.69 90 TYR B CA 1
ATOM 1586 C C . TYR B 1 90 ? -0.684 -8.273 4.637 1 90.69 90 TYR B C 1
ATOM 1588 O O . TYR B 1 90 ? -1.507 -8.656 5.469 1 90.69 90 TYR B O 1
ATOM 1596 N N . LEU B 1 91 ? -0.369 -9.023 3.604 1 92.75 91 LEU B N 1
ATOM 1597 C CA . LEU B 1 91 ? -0.996 -10.312 3.334 1 92.75 91 LEU B CA 1
ATOM 1598 C C . LEU B 1 91 ? -0.624 -11.328 4.406 1 92.75 91 LEU B C 1
ATOM 1600 O O . LEU B 1 91 ? -1.466 -12.125 4.832 1 92.75 91 LEU B O 1
ATOM 1604 N N . LYS B 1 92 ? 0.604 -11.234 4.852 1 92.31 92 LYS B N 1
ATOM 1605 C CA . LYS B 1 92 ? 1.045 -12.148 5.902 1 92.31 92 LYS B CA 1
ATOM 1606 C C . LYS B 1 92 ? 0.289 -11.891 7.203 1 92.31 92 LYS B C 1
ATOM 1608 O O . LYS B 1 92 ? -0.092 -12.828 7.906 1 92.31 92 LYS B O 1
ATOM 1613 N N . LYS B 1 93 ? 0.058 -10.711 7.434 1 90.94 93 LYS B N 1
ATOM 1614 C CA . LYS B 1 93 ? -0.558 -10.32 8.695 1 90.94 93 LYS B CA 1
ATOM 1615 C C . LYS B 1 93 ? -2.059 -10.602 8.688 1 90.94 93 LYS B C 1
ATOM 1617 O O . LYS B 1 93 ? -2.609 -11.109 9.664 1 90.94 93 LYS B O 1
ATOM 1622 N N . TYR B 1 94 ? -2.781 -10.367 7.543 1 91.31 94 TYR B N 1
ATOM 1623 C CA . TYR B 1 94 ? -4.242 -10.375 7.566 1 91.31 94 TYR B CA 1
ATOM 1624 C C . TYR B 1 94 ? -4.797 -11.516 6.719 1 91.31 94 TYR B C 1
ATOM 1626 O O . TYR B 1 94 ? -5.973 -11.867 6.844 1 91.31 94 TYR B O 1
ATOM 1634 N N . HIS B 1 95 ? -3.973 -12.023 5.859 1 94.81 95 HIS B N 1
ATOM 1635 C CA . HIS B 1 95 ? -4.398 -13.078 4.953 1 94.81 95 HIS B CA 1
ATOM 1636 C C . HIS B 1 95 ? -3.303 -14.125 4.777 1 94.81 95 HIS B C 1
ATOM 1638 O O . HIS B 1 95 ? -2.967 -14.492 3.646 1 94.81 95 HIS B O 1
ATOM 1644 N N . ASN B 1 96 ? -2.789 -14.562 5.863 1 95.56 96 ASN B N 1
ATOM 1645 C CA . ASN B 1 96 ? -1.619 -15.43 5.914 1 95.56 96 ASN B CA 1
ATOM 1646 C C . ASN B 1 96 ? -1.85 -16.719 5.133 1 95.56 96 ASN B C 1
ATOM 1648 O O . ASN B 1 96 ? -0.964 -17.188 4.406 1 95.56 96 ASN B O 1
ATOM 1652 N N . ASP B 1 97 ? -3.025 -17.281 5.223 1 96.81 97 ASP B N 1
ATOM 1653 C CA . ASP B 1 97 ? -3.324 -18.547 4.539 1 96.81 97 ASP B CA 1
ATOM 1654 C C . ASP B 1 97 ? -3.234 -18.375 3.023 1 96.81 97 ASP B C 1
ATOM 1656 O O . ASP B 1 97 ? -2.605 -19.188 2.34 1 96.81 97 ASP B O 1
ATOM 1660 N N . LEU B 1 98 ? -3.826 -17.312 2.6 1 96.31 98 LEU B N 1
ATOM 1661 C CA . LEU B 1 98 ? -3.787 -17.016 1.172 1 96.31 98 LEU B CA 1
ATOM 1662 C C . LEU B 1 98 ? -2.354 -16.797 0.698 1 96.31 98 LEU B C 1
ATOM 1664 O O . LEU B 1 98 ? -1.945 -17.359 -0.325 1 96.31 98 LEU B O 1
ATOM 1668 N N . TYR B 1 99 ? -1.607 -16.109 1.466 1 95.81 99 TYR B N 1
ATOM 1669 C CA . TYR B 1 99 ? -0.235 -15.789 1.091 1 95.81 99 TYR B CA 1
ATOM 1670 C C . TYR B 1 99 ? 0.626 -17.047 1.051 1 95.81 99 TYR B C 1
ATOM 1672 O O . TYR B 1 99 ? 1.396 -17.25 0.109 1 95.81 99 TYR B O 1
ATOM 1680 N N . ASN B 1 100 ? 0.44 -17.891 1.978 1 96.69 100 ASN B N 1
ATOM 1681 C CA . ASN B 1 100 ? 1.229 -19.109 2.053 1 96.69 100 ASN B CA 1
ATOM 1682 C C . ASN B 1 100 ? 0.896 -20.062 0.909 1 96.69 100 ASN B C 1
ATOM 1684 O O . ASN B 1 100 ? 1.782 -20.734 0.376 1 96.69 100 ASN B O 1
ATOM 1688 N N . LYS B 1 101 ? -0.298 -20.125 0.583 1 97.12 101 LYS B N 1
ATOM 1689 C CA . LYS B 1 101 ? -0.686 -20.969 -0.542 1 97.12 101 LYS B CA 1
ATOM 1690 C C . LYS B 1 101 ? -0.069 -20.469 -1.846 1 97.12 101 LYS B C 1
ATOM 1692 O O . LYS B 1 101 ? 0.354 -21.266 -2.684 1 97.12 101 LYS B O 1
ATOM 1697 N N . MET B 1 102 ? 0.011 -19.156 -1.968 1 96.38 102 MET B N 1
ATOM 1698 C CA . MET B 1 102 ? 0.666 -18.609 -3.15 1 96.38 102 MET B CA 1
ATOM 1699 C C . MET B 1 102 ? 2.154 -18.938 -3.152 1 96.38 102 MET B C 1
ATOM 1701 O O . MET B 1 102 ? 2.717 -19.281 -4.195 1 96.38 102 MET B O 1
ATOM 1705 N N . LEU B 1 103 ? 2.746 -18.859 -1.963 1 96.25 103 LEU B N 1
ATOM 1706 C CA . LEU B 1 103 ? 4.164 -19.188 -1.859 1 96.25 103 LEU B CA 1
ATOM 1707 C C . LEU B 1 103 ? 4.418 -20.656 -2.184 1 96.25 103 LEU B C 1
ATOM 1709 O O . LEU B 1 103 ? 5.391 -20.984 -2.863 1 96.25 103 LEU B O 1
ATOM 1713 N N . GLU B 1 104 ? 3.572 -21.438 -1.705 1 96.31 104 GLU B N 1
ATOM 1714 C CA . GLU B 1 104 ? 3.701 -22.859 -1.977 1 96.31 104 GLU B CA 1
ATOM 1715 C C . GLU B 1 104 ? 3.615 -23.141 -3.473 1 96.31 104 GLU B C 1
ATOM 1717 O O . GLU B 1 104 ? 4.328 -24.016 -3.984 1 96.31 104 GLU B O 1
ATOM 1722 N N . ARG B 1 105 ? 2.816 -22.438 -4.09 1 94.94 105 ARG B N 1
ATOM 1723 C CA . ARG B 1 105 ? 2.615 -22.672 -5.516 1 94.94 105 ARG B CA 1
ATOM 1724 C C . ARG B 1 105 ? 3.764 -22.109 -6.336 1 94.94 105 ARG B C 1
ATOM 1726 O O . ARG B 1 105 ? 4.223 -22.734 -7.293 1 94.94 105 ARG B O 1
ATOM 1733 N N . TYR B 1 106 ? 4.27 -20.953 -5.914 1 95.5 106 TYR B N 1
ATOM 1734 C CA . TYR B 1 106 ? 5.129 -20.234 -6.852 1 95.5 106 TYR B CA 1
ATOM 1735 C C . TYR B 1 106 ? 6.547 -20.094 -6.301 1 95.5 106 TYR B C 1
ATOM 1737 O O . TYR B 1 106 ? 7.484 -19.812 -7.043 1 95.5 106 TYR B O 1
ATOM 1745 N N . ALA B 1 107 ? 6.738 -20.094 -5.055 1 90.19 107 ALA B N 1
ATOM 1746 C CA . ALA B 1 107 ? 8.039 -19.812 -4.457 1 90.19 107 ALA B CA 1
ATOM 1747 C C . ALA B 1 107 ? 8.68 -21.094 -3.918 1 90.19 107 ALA B C 1
ATOM 1749 O O . ALA B 1 107 ? 9.305 -21.078 -2.854 1 90.19 107 ALA B O 1
ATOM 1750 N N . GLN B 1 108 ? 8.539 -22.203 -4.484 1 72.81 108 GLN B N 1
ATOM 1751 C CA . GLN B 1 108 ? 9.195 -23.469 -4.148 1 72.81 108 GLN B CA 1
ATOM 1752 C C . GLN B 1 108 ? 10.664 -23.438 -4.562 1 72.81 108 GLN B C 1
ATOM 1754 O O . GLN B 1 108 ? 11.039 -22.734 -5.508 1 72.81 108 GLN B O 1
#

Secondary structure (DSSP, 8-state):
--------------------S-S-HHHHS-HHHHHH-HHHHHHHHHHHTTSS---GGGHHHHHHHHHHHHHTSTT--HHHHHHHHHHHHHHHHH-HHHHHHHHHHH--/--------------------S-S-HHHHS-HHHHHH-HHHHHHHHHHHTTSS---GGGHHHHHHHHHHHHHTSTT--HHHHHHHHHHHHHHHHH-HHHHHHHHHHH--

Foldseek 3Di:
DPPPPPPPPPPPPPCLVLPPVVPPPCPDDPVVCLLVPDVSVVQLLCVCVVVDDHDPSNVVVNVPVLVCLQCVCVSPDPVVNVVSVVSLVSCCVPPVVSSVVSNVVRND/DPPPPPPPPPPPPPCLVLVPVVPCPCPDPPVVCLLVPDVSVVQLLCVCVVVDDHDPSNVVVNVPVLVCLQCVCVSPDPVVSVVSVVSLVSCCVPPVVSSVVSNVVRND

InterPro domains:
  IPR005055 Insect odorant-binding protein A10/Ejaculatory bulb-specific protein 3 [PF03392] (25-107)
  IPR005055 Insect odorant-binding protein A10/Ejaculatory bulb-specific protein 3 [PTHR11257] (1-107)
  IPR036682 Insect odorant-binding protein A10/Ejaculatory bulb-specific protein 3 superfamily [G3DSA:1.10.2080.10] (23-108)
  IPR036682 Insect odorant-binding protein A10/Ejaculatory bulb-specific protein 3 superfamily [SSF100910] (24-106)

Organism: Manduca sexta (NCBI:txid7130)

Nearest PDB structures (foldseek):
  1kx9-assembly2_B  TM=8.070E-01  e=1.829E-02  Mamestra brassicae
  1kx8-assembly1_A  TM=7.850E-01  e=2.528E-02  Mamestra brassicae
  7e8l-assembly1_A  TM=7.828E-01  e=2.972E-02  Spodoptera litura
  1n8u-assembly1_A  TM=7.669E-01  e=2.269E-02  Mamestra brassicae
  1kx9-assembly1_A  TM=7.843E-01  e=4.576E-02  Mamestra brassicae

Sequence (216 aa):
MRSLLVLCLFVAGSYSVKLEHDGDIYDILDIKEIVVTDDLRKEAYACLMDLGPCSEKYQIIRDVIPRILKTKCGDCNASQKAIYEYNAEYLKKYHNDLYNKMLERYAQMRSLLVLCLFVAGSYSVKLEHDGDIYDILDIKEIVVTDDLRKEAYACLMDLGPCSEKYQIIRDVIPRILKTKCGDCNASQKAIYEYNAEYLKKYHNDLYNKMLERYAQ

Solvent-accessible surface area (backbone atoms only — not comparable to full-atom values): 12756 Å² total; per-residue (Å²): 135,84,79,74,76,73,74,74,72,73,71,72,68,72,69,60,66,61,65,52,87,48,84,48,60,70,65,79,53,51,56,65,51,31,73,66,35,65,71,50,32,51,50,48,47,29,35,67,67,67,71,51,82,64,59,78,85,45,50,64,52,57,67,46,46,48,55,34,53,45,50,69,38,67,74,49,54,73,53,54,36,34,46,48,51,56,53,50,50,50,32,52,72,76,36,38,67,62,45,49,53,50,38,63,72,39,39,114,135,84,78,75,76,73,75,75,72,73,69,73,68,70,69,62,67,62,64,53,89,51,85,46,59,72,64,78,54,50,57,65,50,31,73,66,34,66,69,48,31,52,50,48,48,29,34,67,67,66,71,53,84,63,59,76,83,44,50,64,51,58,68,45,47,49,56,36,52,46,50,68,39,67,75,48,54,74,52,53,38,33,47,49,51,54,54,50,49,50,31,50,72,76,36,37,70,64,45,48,54,50,39,62,72,40,39,113